Protein AF-0000000087639728 (afdb_homodimer)

Organism: Ancylostoma caninum (NCBI:txid29170)

InterPro domains:
  IPR036259 MFS transporter superfamily [G3DSA:1.20.1250.20] (14-153)
  IPR036259 MFS transporter superfamily [SSF103473] (15-140)

pLDDT: mean 83.02, std 21.3, range [25.91, 98.5]

Nearest PDB structures (foldseek):
  8u3f-assembly1_A  TM=8.781E-01  e=3.673E-04  Homo sapiens
  9ayb-assembly1_A  TM=9.071E-01  e=4.688E-04  Homo sapiens
  7t3o-assembly1_A  TM=8.725E-01  e=1.453E-04  Rattus norvegicus
  7t3n-assembly1_A  TM=8.770E-01  e=5.983E-04  Rattus norvegicus
  7zh0-assembly1_A  TM=7.944E-01  e=1.046E+00  Homo sapiens

Radius of gyration: 23.28 Å; Cα contacts (8 Å, |Δi|>4): 366; chains: 2; bounding box: 42×89×69 Å

Structure (mmCIF, N/CA/C/O backbone):
data_AF-0000000087639728-model_v1
#
loop_
_entity.id
_entity.type
_entity.pdbx_description
1 polymer 'Uncharacterized protein'
#
loop_
_atom_site.group_PDB
_atom_site.id
_atom_site.type_symbol
_atom_site.label_atom_id
_atom_site.label_alt_id
_atom_site.label_comp_id
_atom_site.label_asym_id
_atom_site.label_entity_id
_atom_site.label_seq_id
_atom_site.pdbx_PDB_ins_code
_atom_site.Cartn_x
_atom_site.Cartn_y
_atom_site.Cartn_z
_atom_site.occupancy
_atom_site.B_iso_or_equiv
_atom_site.auth_seq_id
_atom_site.auth_comp_id
_atom_site.auth_asym_id
_atom_site.auth_atom_id
_atom_site.pdbx_PDB_model_num
ATOM 1 N N . MET A 1 1 ? -12.086 4.102 25.188 1 25.91 1 MET A N 1
ATOM 2 C CA . MET A 1 1 ? -11.477 4.949 26.203 1 25.91 1 MET A CA 1
ATOM 3 C C . MET A 1 1 ? -10.109 4.41 26.609 1 25.91 1 MET A C 1
ATOM 5 O O . MET A 1 1 ? -9.172 5.18 26.828 1 25.91 1 MET A O 1
ATOM 9 N N . CYS A 1 2 ? -10 3.07 26.578 1 31.95 2 CYS A N 1
ATOM 10 C CA . CYS A 1 2 ? -8.766 2.439 27.031 1 31.95 2 CYS A CA 1
ATOM 11 C C . CYS A 1 2 ? -7.695 2.5 25.953 1 31.95 2 CYS A C 1
ATOM 13 O O . CYS A 1 2 ? -6.508 2.646 26.266 1 31.95 2 CYS A O 1
ATOM 15 N N . MET A 1 3 ? -8.07 2.26 24.703 1 32.66 3 MET A N 1
ATOM 16 C CA . MET A 1 3 ? -7.102 2.334 23.609 1 32.66 3 MET A CA 1
ATOM 17 C C . MET A 1 3 ? -6.637 3.77 23.391 1 32.66 3 MET A C 1
ATOM 19 O O . MET A 1 3 ? -5.496 4.004 22.984 1 32.66 3 MET A O 1
ATOM 23 N N . ALA A 1 4 ? -7.418 4.797 23.609 1 33.25 4 ALA A N 1
ATOM 24 C CA . ALA A 1 4 ? -7.051 6.211 23.547 1 33.25 4 ALA A CA 1
ATOM 25 C C . ALA A 1 4 ? -6.039 6.566 24.625 1 33.25 4 ALA A C 1
ATOM 27 O O . ALA A 1 4 ? -5.105 7.336 24.391 1 33.25 4 ALA A O 1
ATOM 28 N N . LYS A 1 5 ? -6.203 6.031 25.812 1 36.19 5 LYS A N 1
ATOM 29 C CA . LYS A 1 5 ? -5.297 6.363 26.906 1 36.19 5 LYS A CA 1
ATOM 30 C C . LYS A 1 5 ? -3.902 5.801 26.656 1 36.19 5 LYS A C 1
ATOM 32 O O . LYS A 1 5 ? -2.9 6.461 26.938 1 36.19 5 LYS A O 1
ATOM 37 N N . LYS A 1 6 ? -3.869 4.547 26.109 1 34.16 6 LYS A N 1
ATOM 38 C CA . LYS A 1 6 ? -2.559 3.924 25.938 1 34.16 6 LYS A CA 1
ATOM 39 C C . LYS A 1 6 ? -1.791 4.57 24.781 1 34.16 6 LYS A C 1
ATOM 41 O O . LYS A 1 6 ? -0.574 4.746 24.875 1 34.16 6 LYS A O 1
ATOM 46 N N . THR A 1 7 ? -2.492 5.016 23.719 1 34.75 7 THR A N 1
ATOM 47 C CA . THR A 1 7 ? -1.816 5.758 22.656 1 34.75 7 THR A CA 1
ATOM 48 C C . THR A 1 7 ? -1.422 7.148 23.141 1 34.75 7 THR A C 1
ATOM 50 O O . THR A 1 7 ? -0.383 7.68 22.734 1 34.75 7 THR A O 1
ATOM 53 N N . HIS A 1 8 ? -2.229 7.758 24.016 1 36.66 8 HIS A N 1
ATOM 54 C CA . HIS A 1 8 ? -1.85 9.023 24.641 1 36.66 8 HIS A CA 1
ATOM 55 C C . HIS A 1 8 ? -0.686 8.828 25.609 1 36.66 8 HIS A C 1
ATOM 57 O O . HIS A 1 8 ? 0.195 9.688 25.703 1 36.66 8 HIS A O 1
ATOM 63 N N . ILE A 1 9 ? -0.638 7.777 26.422 1 38.06 9 ILE A N 1
ATOM 64 C CA . ILE A 1 9 ? 0.46 7.516 27.344 1 38.06 9 ILE A CA 1
ATOM 65 C C . ILE A 1 9 ? 1.722 7.164 26.562 1 38.06 9 ILE A C 1
ATOM 67 O O . ILE A 1 9 ? 2.814 7.629 26.891 1 38.06 9 ILE A O 1
ATOM 71 N N . ALA A 1 10 ? 1.632 6.379 25.453 1 38.16 10 ALA A N 1
ATOM 72 C CA . ALA A 1 10 ? 2.84 6.105 24.688 1 38.16 10 ALA A CA 1
ATOM 73 C C . ALA A 1 10 ? 3.338 7.367 23.984 1 38.16 10 ALA A C 1
ATOM 75 O O . ALA A 1 10 ? 4.547 7.605 23.906 1 38.16 10 ALA A O 1
ATOM 76 N N . VAL A 1 11 ? 2.459 8.203 23.516 1 36.91 11 VAL A N 1
ATOM 77 C CA . VAL A 1 11 ? 2.9 9.453 22.922 1 36.91 11 VAL A CA 1
ATOM 78 C C . VAL A 1 11 ? 3.373 10.414 24 1 36.91 11 VAL A C 1
ATOM 80 O O . VAL A 1 11 ? 4.387 11.102 23.844 1 36.91 11 VAL A O 1
ATOM 83 N N . ASN A 1 12 ? 2.646 10.477 25.078 1 37.53 12 ASN A N 1
ATOM 84 C CA . ASN A 1 12 ? 3.105 11.477 26.031 1 37.53 12 ASN A CA 1
ATOM 85 C C . ASN A 1 12 ? 4.395 11.039 26.719 1 37.53 12 ASN A C 1
ATOM 87 O O . ASN A 1 12 ? 5.277 11.867 26.969 1 37.53 12 ASN A O 1
ATOM 91 N N . GLU A 1 13 ? 4.441 9.914 27.328 1 42.97 13 GLU A N 1
ATOM 92 C CA . GLU A 1 13 ? 5.605 9.539 28.125 1 42.97 13 GLU A CA 1
ATOM 93 C C . GLU A 1 13 ? 6.801 9.211 27.234 1 42.97 13 GLU A C 1
ATOM 95 O O . GLU A 1 13 ? 7.949 9.492 27.594 1 42.97 13 GLU A O 1
ATOM 100 N N . THR A 1 14 ? 6.688 8.484 26.141 1 43.94 14 THR A N 1
ATOM 101 C CA . THR A 1 14 ? 7.793 8.148 25.25 1 43.94 14 THR A CA 1
ATOM 102 C C . THR A 1 14 ? 8.25 9.375 24.469 1 43.94 14 THR A C 1
ATOM 104 O O . THR A 1 14 ? 9.203 9.305 23.688 1 43.94 14 THR A O 1
ATOM 107 N N . SER A 1 15 ? 7.523 10.375 24.375 1 48.22 15 SER A N 1
ATOM 108 C CA . SER A 1 15 ? 7.797 11.625 23.688 1 48.22 15 SER A CA 1
ATOM 109 C C . SER A 1 15 ? 9.07 12.281 24.203 1 48.22 15 SER A C 1
ATOM 111 O O . SER A 1 15 ? 9.789 12.938 23.453 1 48.22 15 SER A O 1
ATOM 113 N N . SER A 1 16 ? 9.273 12.266 25.625 1 55.53 16 SER A N 1
ATOM 114 C CA . SER A 1 16 ? 10.359 13.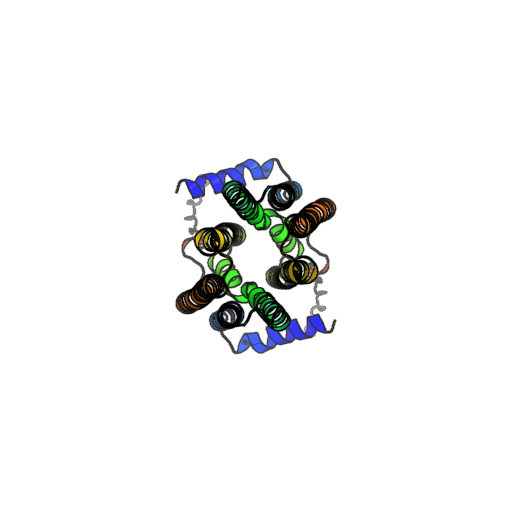094 26.156 1 55.53 16 SER A CA 1
ATOM 115 C C . SER A 1 16 ? 11.711 12.43 25.938 1 55.53 16 SER A C 1
ATOM 117 O O . SER A 1 16 ? 12.742 13.102 25.938 1 55.53 16 SER A O 1
ATOM 119 N N . PHE A 1 17 ? 11.766 10.984 25.812 1 63.47 17 PHE A N 1
ATOM 120 C CA . PHE A 1 17 ? 13.094 10.398 25.938 1 63.47 17 PHE A CA 1
ATOM 121 C C . PHE A 1 17 ? 13.75 10.234 24.578 1 63.47 17 PHE A C 1
ATOM 123 O O . PHE A 1 17 ? 14.953 10.461 24.422 1 63.47 17 PHE A O 1
ATOM 130 N N . LEU A 1 18 ? 12.93 9.922 23.531 1 81.56 18 LEU A N 1
ATOM 131 C CA . LEU A 1 18 ? 13.578 9.695 22.25 1 81.56 18 LEU A CA 1
ATOM 132 C C . LEU A 1 18 ? 13.297 10.844 21.281 1 81.56 18 LEU A C 1
ATOM 134 O O . LEU A 1 18 ? 12.195 11.398 21.281 1 81.56 18 LEU A O 1
ATOM 138 N N . SER A 1 19 ? 14.305 11.281 20.703 1 88.19 19 SER A N 1
ATOM 139 C CA . SER A 1 19 ? 14.156 12.305 19.672 1 88.19 19 SER A CA 1
ATOM 140 C C . SER A 1 19 ? 13.211 11.844 18.578 1 88.19 19 SER A C 1
ATOM 142 O O . SER A 1 19 ? 13.062 10.641 18.328 1 88.19 19 SER A O 1
ATOM 144 N N . GLU A 1 20 ? 12.453 12.727 18.016 1 88.75 20 GLU A N 1
ATOM 145 C CA . GLU A 1 20 ? 11.555 12.422 16.906 1 88.75 20 GLU A CA 1
ATOM 146 C C . GLU A 1 20 ? 12.273 11.641 15.812 1 88.75 20 GLU A C 1
ATOM 148 O O . GLU A 1 20 ? 11.711 10.711 15.234 1 88.75 20 GLU A O 1
ATOM 153 N N . LYS A 1 21 ? 13.453 12.062 15.57 1 92.38 21 LYS A N 1
ATOM 154 C CA . LYS A 1 21 ? 14.258 11.375 14.57 1 92.38 21 LYS A CA 1
ATOM 155 C C . LYS A 1 21 ? 14.445 9.906 14.938 1 92.38 21 LYS A C 1
ATOM 157 O O . LYS A 1 21 ? 14.305 9.023 14.086 1 92.38 21 LYS A O 1
ATOM 162 N N . THR A 1 22 ? 14.75 9.617 16.125 1 94.5 22 THR A N 1
ATOM 163 C CA . THR A 1 22 ? 14.953 8.258 16.609 1 94.5 22 THR A CA 1
ATOM 164 C C . THR A 1 22 ? 13.656 7.457 16.531 1 94.5 22 THR A C 1
ATOM 166 O O . THR A 1 22 ? 13.664 6.281 16.156 1 94.5 22 THR A O 1
ATOM 169 N N . LYS A 1 23 ? 12.547 8.039 16.859 1 92.06 23 LYS A N 1
ATOM 170 C CA . LYS A 1 23 ? 11.258 7.363 16.766 1 92.06 23 LYS A CA 1
ATOM 171 C C . LYS A 1 23 ? 10.945 6.953 15.336 1 92.06 23 LYS A C 1
ATOM 173 O O . LYS A 1 23 ? 10.5 5.832 15.086 1 92.06 23 LYS A O 1
ATOM 178 N N . MET A 1 24 ? 11.164 7.828 14.414 1 95.31 24 MET A N 1
ATOM 179 C CA . MET A 1 24 ? 10.898 7.535 13.008 1 95.31 24 MET A CA 1
ATOM 180 C C . MET A 1 24 ? 11.773 6.395 12.516 1 95.31 24 MET A C 1
ATOM 182 O O . MET A 1 24 ? 11.312 5.527 11.766 1 95.31 24 MET A O 1
ATOM 186 N N . ARG A 1 25 ? 12.992 6.418 12.984 1 96.69 25 ARG A N 1
ATOM 187 C CA . ARG A 1 25 ? 13.906 5.355 12.586 1 96.69 25 ARG A CA 1
ATOM 188 C C . ARG A 1 25 ? 13.453 4.008 13.141 1 96.69 25 ARG A C 1
ATOM 190 O O . ARG A 1 25 ? 13.516 2.992 12.445 1 96.69 25 ARG A O 1
ATOM 197 N N . ILE A 1 26 ? 13.016 4.035 14.32 1 96.12 26 ILE A N 1
ATOM 198 C CA . ILE A 1 26 ? 12.547 2.805 14.945 1 96.12 26 ILE A CA 1
ATOM 199 C C . ILE A 1 26 ? 11.305 2.291 14.227 1 96.12 26 ILE A C 1
ATOM 201 O O . ILE A 1 26 ? 11.227 1.111 13.875 1 96.12 26 ILE A O 1
ATOM 205 N N . PHE A 1 27 ? 10.367 3.131 14.031 1 95 27 PHE A N 1
ATOM 206 C CA . PHE A 1 27 ? 9.133 2.742 13.359 1 95 27 PHE A CA 1
ATOM 207 C C . PHE A 1 27 ? 9.414 2.223 11.961 1 95 27 PHE A C 1
ATOM 209 O O . PHE A 1 27 ? 8.844 1.213 11.539 1 95 27 PHE A O 1
ATOM 216 N N . ASN A 1 28 ? 10.266 2.877 11.25 1 96.69 28 ASN A N 1
ATOM 217 C CA . ASN A 1 28 ? 10.594 2.457 9.891 1 96.69 28 ASN A CA 1
ATOM 218 C C . ASN A 1 28 ? 11.359 1.134 9.883 1 96.69 28 ASN A C 1
ATOM 220 O O . ASN A 1 28 ? 11.148 0.299 9 1 96.69 28 ASN A O 1
ATOM 224 N N . THR A 1 29 ? 12.211 0.97 10.867 1 97.69 29 THR A N 1
ATOM 225 C CA . THR A 1 29 ? 12.961 -0.277 10.961 1 97.69 29 THR A CA 1
ATOM 226 C C . THR A 1 29 ? 12.031 -1.449 11.25 1 97.69 29 THR A C 1
ATOM 228 O O . THR A 1 29 ? 12.148 -2.512 10.641 1 97.69 29 THR A O 1
ATOM 231 N N . ILE A 1 30 ? 11.109 -1.262 12.094 1 97.12 30 ILE A N 1
ATOM 232 C CA . ILE A 1 30 ? 10.117 -2.299 12.352 1 97.12 30 ILE A CA 1
ATOM 233 C C . ILE A 1 30 ? 9.344 -2.607 11.07 1 97.12 30 ILE A C 1
ATOM 235 O O . ILE A 1 30 ? 9.156 -3.773 10.719 1 97.12 30 ILE A O 1
ATOM 239 N N . ALA A 1 31 ? 8.977 -1.567 10.391 1 97.19 31 ALA A N 1
ATOM 240 C CA . ALA A 1 31 ? 8.156 -1.738 9.188 1 97.19 31 ALA A CA 1
ATOM 241 C C . ALA A 1 31 ? 8.938 -2.463 8.094 1 97.19 31 ALA A C 1
ATOM 243 O O . ALA A 1 31 ? 8.477 -3.477 7.562 1 97.19 31 ALA A O 1
ATOM 244 N N . LEU A 1 32 ? 10.156 -2.051 7.852 1 97.94 32 LEU A N 1
ATOM 245 C CA . LEU A 1 32 ? 10.836 -2.5 6.641 1 97.94 32 LEU A CA 1
ATOM 246 C C . LEU A 1 32 ? 11.805 -3.633 6.945 1 97.94 32 LEU A C 1
ATOM 248 O O . LEU A 1 32 ? 11.977 -4.543 6.133 1 97.94 32 LEU A O 1
ATOM 252 N N . MET A 1 33 ? 12.445 -3.652 8.109 1 98.25 33 MET A N 1
ATOM 253 C CA . MET A 1 33 ? 13.406 -4.703 8.43 1 98.25 33 MET A CA 1
ATOM 254 C C . MET A 1 33 ? 12.695 -6.016 8.75 1 98.25 33 MET A C 1
ATOM 256 O O . MET A 1 33 ? 13.117 -7.082 8.305 1 98.25 33 MET A O 1
ATOM 260 N N . VAL A 1 34 ? 11.648 -5.871 9.508 1 98 34 VAL A N 1
ATOM 261 C CA . VAL A 1 34 ? 10.875 -7.07 9.82 1 98 34 VAL A CA 1
ATOM 262 C C . VAL A 1 34 ? 10.25 -7.629 8.539 1 98 34 VAL A C 1
ATOM 264 O O . VAL A 1 34 ? 10.352 -8.828 8.266 1 98 34 VAL A O 1
ATOM 267 N N . SER A 1 35 ? 9.664 -6.816 7.773 1 97.88 35 SER A N 1
ATOM 268 C CA . SER A 1 35 ? 9.062 -7.246 6.516 1 97.88 35 SER A CA 1
ATOM 269 C C . SER A 1 35 ? 10.102 -7.867 5.59 1 97.88 35 SER A C 1
ATOM 271 O O . SER A 1 35 ? 9.898 -8.961 5.07 1 97.88 35 SER A O 1
ATOM 273 N N . GLY A 1 36 ? 11.188 -7.195 5.453 1 98.31 36 GLY A N 1
ATOM 274 C CA . GLY A 1 36 ? 12.234 -7.703 4.578 1 98.31 36 GLY A CA 1
ATOM 275 C C . GLY A 1 36 ? 12.781 -9.047 5.023 1 98.31 36 GLY A C 1
ATOM 276 O O . GLY A 1 36 ? 13 -9.938 4.203 1 98.31 36 GLY A O 1
ATOM 277 N N . SER A 1 37 ? 12.984 -9.227 6.301 1 98.38 37 SER A N 1
ATOM 278 C CA . SER A 1 37 ? 13.508 -10.484 6.832 1 98.38 37 SER A CA 1
ATOM 279 C C . SER A 1 37 ? 12.523 -11.633 6.609 1 98.38 37 SER A C 1
ATOM 281 O O . SER A 1 37 ? 12.93 -12.734 6.246 1 98.38 37 SER A O 1
ATOM 283 N N . PHE A 1 38 ? 11.32 -11.352 6.781 1 98.5 38 PHE A N 1
ATOM 284 C CA . PHE A 1 38 ? 10.336 -12.414 6.621 1 98.5 38 PHE A CA 1
ATOM 285 C C . PHE A 1 38 ? 10.102 -12.719 5.148 1 98.5 38 PHE A C 1
ATOM 287 O O . PHE A 1 38 ? 9.742 -13.844 4.793 1 98.5 38 PHE A O 1
ATOM 294 N N . PHE A 1 39 ? 10.32 -11.766 4.281 1 97.88 39 PHE A N 1
ATOM 295 C CA . PHE A 1 39 ? 10.312 -12.086 2.857 1 97.88 39 PHE A CA 1
ATOM 296 C C . PHE A 1 39 ? 11.461 -13.023 2.506 1 97.88 39 PHE A C 1
ATOM 298 O O . PHE A 1 39 ? 11.305 -13.922 1.676 1 97.88 39 PHE A O 1
ATOM 305 N N . CYS A 1 40 ? 12.57 -12.836 3.176 1 97.62 40 CYS A N 1
ATOM 306 C CA . CYS A 1 40 ? 13.695 -13.734 2.943 1 97.62 40 CYS A CA 1
ATOM 307 C C . CYS A 1 40 ? 13.398 -15.133 3.467 1 97.62 40 CYS A C 1
ATOM 309 O O . CYS A 1 40 ? 13.703 -16.125 2.807 1 97.62 40 CYS A O 1
ATOM 311 N N . VAL A 1 41 ? 12.727 -15.156 4.57 1 97 41 VAL A N 1
ATOM 312 C CA . VAL A 1 41 ? 12.336 -16.438 5.152 1 97 41 VAL A CA 1
ATOM 313 C C . VAL A 1 41 ? 11.352 -17.141 4.227 1 97 41 VAL A C 1
ATOM 315 O O . VAL A 1 41 ? 11.43 -18.359 4.031 1 97 41 VAL A O 1
ATOM 318 N N . LEU A 1 42 ? 10.469 -16.453 3.605 1 95.88 42 LEU A N 1
ATOM 319 C CA . LEU A 1 42 ? 9.469 -17 2.689 1 95.88 42 LEU A CA 1
ATOM 320 C C . LEU A 1 42 ? 10.148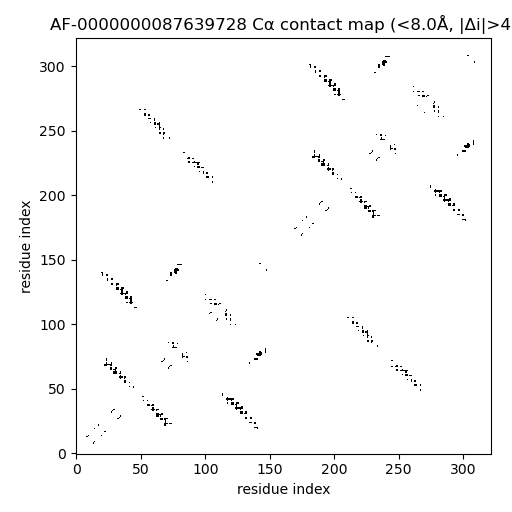 -17.688 1.506 1 95.88 42 LEU A C 1
ATOM 322 O O . LEU A 1 42 ? 9.633 -18.688 0.986 1 95.88 42 LEU A O 1
ATOM 326 N N . GLY A 1 43 ? 11.273 -17.078 1.112 1 94.75 43 GLY A N 1
ATOM 327 C CA . GLY A 1 43 ? 11.984 -17.641 -0.017 1 94.75 43 GLY A CA 1
ATOM 328 C C . GLY A 1 43 ? 12.523 -19.031 0.262 1 94.75 43 GLY A C 1
ATOM 329 O O . GLY A 1 43 ? 12.742 -19.828 -0.664 1 94.75 43 GLY A O 1
ATOM 330 N N . PHE A 1 44 ? 12.609 -19.422 1.487 1 95.69 44 PHE A N 1
ATOM 331 C CA . PHE A 1 44 ? 13.234 -20.688 1.816 1 95.69 44 PHE A CA 1
ATOM 332 C C . PHE A 1 44 ? 12.219 -21.656 2.398 1 95.69 44 PHE A C 1
ATOM 334 O O . PHE A 1 44 ? 12.562 -22.781 2.785 1 95.69 44 PHE A O 1
ATOM 341 N N . LEU A 1 45 ? 11.008 -21.25 2.379 1 94.88 45 LEU A N 1
ATOM 342 C CA . LEU A 1 45 ? 9.961 -22.156 2.854 1 94.88 45 LEU A CA 1
ATOM 343 C C . LEU A 1 45 ? 9.57 -23.141 1.768 1 94.88 45 LEU A C 1
ATOM 345 O O . LEU A 1 45 ? 9.391 -22.766 0.607 1 94.88 45 LEU A O 1
ATOM 349 N N . PRO A 1 46 ? 9.492 -24.438 2.176 1 92.31 46 PRO A N 1
ATOM 350 C CA . PRO A 1 46 ? 9.047 -25.438 1.202 1 92.31 46 PRO A CA 1
ATOM 351 C C . PRO A 1 46 ? 7.578 -25.281 0.827 1 92.31 46 PRO A C 1
ATOM 353 O O . PRO A 1 46 ? 6.82 -24.609 1.539 1 92.31 46 PRO A O 1
ATOM 356 N N . LYS A 1 47 ? 7.23 -25.891 -0.283 1 86.25 47 LYS A N 1
ATOM 357 C CA . LYS A 1 47 ? 5.875 -25.797 -0.825 1 86.25 47 LYS A CA 1
ATOM 358 C C . LYS A 1 47 ? 4.859 -26.438 0.116 1 86.25 47 LYS A C 1
ATOM 360 O O . LYS A 1 47 ? 3.695 -26.031 0.145 1 86.25 47 LYS A O 1
ATOM 365 N N . GLU A 1 48 ? 5.305 -27.359 0.938 1 90.38 48 GLU A N 1
ATOM 366 C CA . GLU A 1 48 ? 4.414 -28.125 1.812 1 90.38 48 GLU A CA 1
ATOM 367 C C . GLU A 1 48 ? 4.051 -27.328 3.061 1 90.38 48 GLU A C 1
ATOM 369 O O . GLU A 1 48 ? 3.096 -27.672 3.762 1 90.38 48 GLU A O 1
ATOM 374 N N . MET A 1 49 ? 4.695 -26.219 3.197 1 92.19 49 MET A N 1
ATOM 375 C CA . MET A 1 49 ? 4.445 -25.422 4.395 1 92.19 49 MET A CA 1
ATOM 376 C C . MET A 1 49 ? 3.662 -24.156 4.055 1 92.19 49 MET A C 1
ATOM 378 O O . MET A 1 49 ? 4.109 -23.047 4.344 1 92.19 49 MET A O 1
ATOM 382 N N . ALA A 1 50 ? 2.504 -24.281 3.547 1 91.06 50 ALA A N 1
ATOM 383 C CA . ALA A 1 50 ? 1.67 -23.172 3.09 1 91.06 50 ALA A CA 1
ATOM 384 C C . ALA A 1 50 ? 1.15 -22.344 4.27 1 91.06 50 ALA A C 1
ATOM 386 O O . ALA A 1 50 ? 1.04 -21.125 4.18 1 91.06 50 ALA A O 1
ATOM 387 N N . SER A 1 51 ? 0.818 -23 5.348 1 93.69 51 SER A N 1
ATOM 388 C CA . SER A 1 51 ? 0.316 -22.297 6.523 1 93.69 51 SER A CA 1
ATOM 389 C C . SER A 1 51 ? 1.38 -21.375 7.113 1 93.69 51 SER A C 1
ATOM 391 O O . SER A 1 51 ? 1.065 -20.297 7.602 1 93.69 51 SER A O 1
ATOM 393 N N . TYR A 1 52 ? 2.604 -21.797 7.109 1 96 52 TYR A N 1
ATOM 394 C CA . TYR A 1 52 ? 3.697 -20.969 7.602 1 96 52 TYR A CA 1
ATOM 395 C C . TYR A 1 52 ? 3.945 -19.797 6.672 1 96 52 TYR A C 1
ATOM 397 O O . TYR A 1 52 ? 4.309 -18.703 7.125 1 96 52 TYR A O 1
ATOM 405 N N . ALA A 1 53 ? 3.76 -20.016 5.387 1 95.81 53 ALA A N 1
ATOM 406 C CA . ALA A 1 53 ? 3.869 -18.906 4.434 1 95.81 53 ALA A CA 1
ATOM 407 C C . ALA A 1 53 ? 2.799 -17.844 4.691 1 95.81 53 ALA A C 1
ATOM 409 O O . ALA A 1 53 ? 3.092 -16.656 4.691 1 95.81 53 ALA A O 1
ATOM 410 N N . LEU A 1 54 ? 1.624 -18.328 4.957 1 96.25 54 LEU A N 1
ATOM 411 C CA . LEU A 1 54 ? 0.521 -17.406 5.25 1 96.25 54 LEU A CA 1
ATOM 412 C C . LEU A 1 54 ? 0.792 -16.625 6.527 1 96.25 54 LEU A C 1
ATOM 414 O O . LEU A 1 54 ? 0.529 -15.422 6.582 1 96.25 54 LEU A O 1
ATOM 418 N N . ALA A 1 55 ? 1.265 -17.25 7.516 1 96.25 55 ALA A N 1
ATOM 419 C CA . ALA A 1 55 ? 1.608 -16.578 8.766 1 96.25 55 ALA A CA 1
ATOM 420 C C . ALA A 1 55 ? 2.693 -15.531 8.547 1 96.25 55 ALA A C 1
ATOM 422 O O . ALA A 1 55 ? 2.639 -14.438 9.125 1 96.25 55 ALA A O 1
ATOM 423 N N . SER A 1 56 ? 3.713 -15.898 7.797 1 97.06 56 SER A N 1
ATOM 424 C CA . SER A 1 56 ? 4.777 -14.945 7.473 1 97.06 56 SER A CA 1
ATOM 425 C C . SER A 1 56 ? 4.227 -13.734 6.738 1 97.06 56 SER A C 1
ATOM 427 O O . SER A 1 56 ? 4.621 -12.594 7.023 1 97.06 56 SER A O 1
ATOM 429 N N . LEU A 1 57 ? 3.293 -14 5.883 1 96.69 57 LEU A N 1
ATOM 430 C CA . LEU A 1 57 ? 2.693 -12.898 5.137 1 96.69 57 LEU A CA 1
ATOM 431 C C . LEU A 1 57 ? 1.88 -11.992 6.059 1 96.69 57 LEU A C 1
ATOM 433 O O . LEU A 1 57 ? 1.852 -10.773 5.879 1 96.69 57 LEU A O 1
ATOM 437 N N . LEU A 1 58 ? 1.258 -12.57 7 1 96.94 58 LEU A N 1
ATOM 438 C CA . LEU A 1 58 ? 0.516 -11.781 7.977 1 96.94 58 LEU A CA 1
ATOM 439 C C . LEU A 1 58 ? 1.454 -10.883 8.773 1 96.94 58 LEU A C 1
ATOM 441 O O . LEU A 1 58 ? 1.166 -9.695 8.977 1 96.94 58 LEU A O 1
ATOM 445 N N . ILE A 1 59 ? 2.547 -11.391 9.172 1 97.38 59 ILE A N 1
ATOM 446 C CA . ILE A 1 59 ? 3.537 -10.625 9.93 1 97.38 59 ILE A CA 1
ATOM 447 C C . ILE A 1 59 ? 4.09 -9.5 9.062 1 97.38 59 ILE A C 1
ATOM 449 O O . ILE A 1 59 ? 4.246 -8.367 9.523 1 97.38 59 ILE A O 1
ATOM 453 N N . ILE A 1 60 ? 4.371 -9.797 7.793 1 97.44 60 ILE A N 1
ATOM 454 C CA . ILE A 1 60 ? 4.871 -8.805 6.844 1 97.44 60 ILE A CA 1
ATOM 455 C C . ILE A 1 60 ? 3.873 -7.652 6.734 1 97.44 60 ILE A C 1
ATOM 457 O O . ILE A 1 60 ? 4.246 -6.484 6.875 1 97.44 60 ILE A O 1
ATOM 461 N N . GLU A 1 61 ? 2.621 -7.93 6.617 1 95.88 61 GLU A N 1
ATOM 462 C CA . GLU A 1 61 ? 1.592 -6.906 6.441 1 95.88 61 GLU A CA 1
ATOM 463 C C . GLU A 1 61 ? 1.417 -6.078 7.711 1 95.88 61 GLU A C 1
ATOM 465 O O . GLU A 1 61 ? 1.303 -4.852 7.645 1 95.88 61 GLU A O 1
ATOM 470 N N . CYS A 1 62 ? 1.441 -6.723 8.828 1 94 62 CYS A N 1
ATOM 471 C CA . CYS A 1 62 ? 1.292 -6.031 10.102 1 94 62 CYS A CA 1
ATOM 472 C C . CYS A 1 62 ? 2.471 -5.098 10.359 1 94 62 CYS A C 1
ATOM 474 O O . CYS A 1 62 ? 2.285 -3.961 10.797 1 94 62 CYS A O 1
ATOM 476 N N . SER A 1 63 ? 3.607 -5.535 10.047 1 95.94 63 SER A N 1
ATOM 477 C CA . SER A 1 63 ? 4.801 -4.727 10.258 1 95.94 63 SER A CA 1
ATOM 478 C C . SER A 1 63 ? 4.828 -3.523 9.32 1 95.94 63 SER A C 1
ATOM 480 O O . SER A 1 63 ? 5.227 -2.428 9.719 1 95.94 63 SER A O 1
ATOM 482 N N . THR A 1 64 ? 4.406 -3.717 8.117 1 94.31 64 THR A N 1
ATOM 483 C CA . THR A 1 64 ? 4.438 -2.654 7.117 1 94.31 64 THR A CA 1
ATOM 484 C C . THR A 1 64 ? 3.543 -1.492 7.535 1 94.31 64 THR A C 1
ATOM 486 O O . THR A 1 64 ? 3.797 -0.343 7.168 1 94.31 64 THR A O 1
ATOM 489 N N . GLY A 1 65 ? 2.502 -1.712 8.391 1 91.25 65 GLY A N 1
ATOM 490 C CA . GLY A 1 65 ? 1.605 -0.67 8.859 1 91.25 65 GLY A CA 1
ATOM 491 C C . GLY A 1 65 ? 2.311 0.4 9.672 1 91.25 65 GLY A C 1
ATOM 492 O O . GLY A 1 65 ? 1.813 1.521 9.797 1 91.25 65 GLY A O 1
ATOM 493 N N . PHE A 1 66 ? 3.482 0.179 10.086 1 92.69 66 PHE A N 1
ATOM 494 C CA . PHE A 1 66 ? 4.211 1.096 10.961 1 92.69 66 PHE A CA 1
ATOM 495 C C . PHE A 1 66 ? 4.98 2.123 10.133 1 92.69 66 PHE A C 1
ATOM 497 O O . PHE A 1 66 ? 5.586 3.041 10.695 1 92.69 66 PHE A O 1
ATOM 504 N N . ILE A 1 67 ? 4.797 2.021 8.828 1 92.88 67 ILE A N 1
ATOM 505 C CA . ILE A 1 67 ? 5.562 2.902 7.953 1 92.88 67 ILE A CA 1
ATOM 506 C C . ILE A 1 67 ? 5.051 4.336 8.086 1 92.88 67 ILE A C 1
ATOM 508 O O . ILE A 1 67 ? 5.777 5.289 7.801 1 92.88 67 ILE A O 1
ATOM 512 N N . CYS A 1 68 ? 3.846 4.516 8.578 1 89.44 68 CYS A N 1
ATOM 513 C CA . CYS A 1 68 ? 3.24 5.836 8.727 1 89.44 68 CYS A CA 1
ATOM 514 C C . CYS A 1 68 ? 3.971 6.652 9.789 1 89.44 68 CYS A C 1
ATOM 516 O O . CYS A 1 68 ? 4.066 7.875 9.68 1 89.44 68 CYS A O 1
ATOM 518 N N . GLY A 1 69 ? 4.531 5.988 10.773 1 89.62 69 GLY A N 1
ATOM 519 C CA . GLY A 1 69 ? 5.285 6.668 11.82 1 89.62 69 GLY A CA 1
ATOM 520 C C . GLY A 1 69 ? 6.75 6.855 11.469 1 89.62 69 GLY A C 1
ATOM 521 O O . GLY A 1 69 ? 7.496 7.492 12.219 1 89.62 69 GLY A O 1
ATOM 522 N N . GLY A 1 70 ? 7.086 6.379 10.305 1 92.81 70 GLY A N 1
ATOM 523 C CA . GLY A 1 70 ? 8.469 6.48 9.867 1 92.81 70 GLY A CA 1
ATOM 524 C C . GLY A 1 70 ? 8.641 7.371 8.648 1 92.81 70 GLY A C 1
ATOM 525 O O . GLY A 1 70 ? 8.57 8.594 8.75 1 92.81 70 GLY A O 1
ATOM 526 N N . PHE A 1 71 ? 8.633 6.746 7.508 1 94.19 71 PHE A N 1
ATOM 527 C CA . PHE A 1 71 ? 8.906 7.418 6.246 1 94.19 71 PHE A CA 1
ATOM 528 C C . PHE A 1 71 ? 7.855 8.492 5.965 1 94.19 71 PHE A C 1
ATOM 530 O O . PHE A 1 71 ? 8.195 9.602 5.559 1 94.19 71 PHE A O 1
ATOM 537 N N . TYR A 1 72 ? 6.621 8.188 6.23 1 91.5 72 TYR A N 1
ATOM 538 C CA . TYR A 1 72 ? 5.555 9.133 5.93 1 91.5 72 TYR A CA 1
ATOM 539 C C . TYR A 1 72 ? 5.586 10.312 6.898 1 91.5 72 TYR A C 1
ATOM 541 O O . TYR A 1 72 ? 5.355 11.453 6.504 1 91.5 72 TYR A O 1
ATOM 549 N N . LYS A 1 73 ? 5.809 10.055 8.125 1 89.81 73 LYS A N 1
ATOM 550 C CA . LYS A 1 73 ? 5.941 11.133 9.102 1 89.81 73 LYS A CA 1
ATOM 551 C C . LYS A 1 73 ? 7.133 12.031 8.773 1 89.81 73 LYS A C 1
ATOM 553 O O . LYS A 1 73 ? 7.043 13.25 8.875 1 89.81 73 LYS A O 1
ATOM 558 N N . CYS A 1 74 ? 8.234 11.422 8.359 1 93.88 74 CYS A N 1
ATOM 559 C CA . CYS A 1 74 ? 9.414 12.172 7.945 1 93.88 74 CYS A CA 1
ATOM 560 C C . CYS A 1 74 ? 9.086 13.109 6.789 1 93.88 74 CYS A C 1
ATOM 562 O O . CYS A 1 74 ? 9.445 14.289 6.816 1 93.88 74 CYS A O 1
ATOM 564 N N . ALA A 1 75 ? 8.391 12.625 5.875 1 92.44 75 ALA A N 1
ATOM 565 C CA . ALA A 1 75 ? 8.031 13.422 4.703 1 92.44 75 ALA A CA 1
ATOM 566 C C . ALA A 1 75 ? 7.137 14.594 5.086 1 92.44 75 ALA A C 1
ATOM 568 O O . ALA A 1 75 ? 7.285 15.695 4.551 1 92.44 75 ALA A O 1
ATOM 569 N N . THR A 1 76 ? 6.25 14.359 6.047 1 88.12 76 THR A N 1
ATOM 570 C CA . THR A 1 76 ? 5.332 15.414 6.473 1 88.12 76 THR A CA 1
ATOM 571 C C . THR A 1 76 ? 6.078 16.516 7.223 1 88.12 76 THR A C 1
ATOM 573 O O . THR A 1 76 ? 5.797 17.703 7.039 1 88.12 76 THR A O 1
ATOM 576 N N . LEU A 1 77 ? 6.988 16.078 8.031 1 88.88 77 LEU A N 1
ATOM 577 C CA . LEU A 1 77 ? 7.758 17.047 8.812 1 88.88 77 LEU A CA 1
ATOM 578 C C . LEU A 1 77 ? 8.672 17.859 7.906 1 88.88 77 LEU A C 1
ATOM 580 O O . LEU A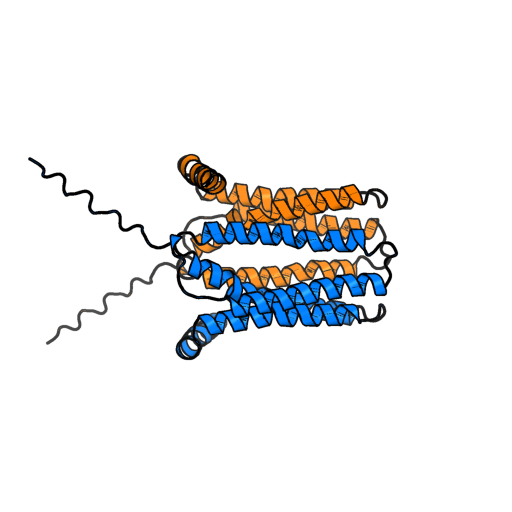 1 77 ? 8.859 19.062 8.133 1 88.88 77 LEU A O 1
ATOM 584 N N . VAL A 1 78 ? 9.195 17.25 6.906 1 91.44 78 VAL A N 1
ATOM 585 C CA . VAL A 1 78 ? 10.125 17.906 5.996 1 91.44 78 VAL A CA 1
ATOM 586 C C . VAL A 1 78 ? 9.352 18.844 5.066 1 91.44 78 VAL A C 1
ATOM 588 O O . VAL A 1 78 ? 9.82 19.953 4.766 1 91.44 78 VAL A O 1
ATOM 591 N N . ALA A 1 79 ? 8.164 18.531 4.754 1 91 79 ALA A N 1
ATOM 592 C CA . ALA A 1 79 ? 7.418 19.297 3.748 1 91 79 ALA A CA 1
ATOM 593 C C . ALA A 1 79 ? 6.5 20.328 4.402 1 91 79 ALA A C 1
ATOM 595 O O . ALA A 1 79 ? 6.027 21.25 3.742 1 91 79 ALA A O 1
ATOM 596 N N . ARG A 1 80 ? 6.156 20.203 5.594 1 85 80 ARG A N 1
ATOM 597 C CA . ARG A 1 80 ? 5.332 21.094 6.391 1 85 80 ARG A CA 1
ATOM 598 C C . ARG A 1 80 ? 4.078 21.516 5.625 1 85 80 ARG A C 1
ATOM 600 O O . ARG A 1 80 ? 3.232 20.688 5.305 1 85 80 ARG A O 1
ATOM 607 N N . GLN A 1 81 ? 4.105 22.828 5.051 1 81.12 81 GLN A N 1
ATOM 608 C CA . GLN A 1 81 ? 2.908 23.359 4.414 1 81.12 81 GLN A CA 1
ATOM 609 C C . GLN A 1 81 ? 2.613 22.625 3.105 1 81.12 81 GLN A C 1
ATOM 611 O O . GLN A 1 81 ? 1.478 22.641 2.623 1 81.12 81 GLN A O 1
ATOM 616 N N . HIS A 1 82 ? 3.547 21.953 2.594 1 82.56 82 HIS A N 1
ATOM 617 C CA . HIS A 1 82 ? 3.373 21.234 1.339 1 82.56 82 HIS A CA 1
ATOM 618 C C . HIS A 1 82 ? 3.293 19.734 1.577 1 82.56 82 HIS A C 1
ATOM 620 O O . HIS A 1 82 ? 3.561 18.938 0.671 1 82.56 82 HIS A O 1
ATOM 626 N N . SER A 1 83 ? 2.934 19.359 2.789 1 83.44 83 SER A N 1
ATOM 627 C CA . SER A 1 83 ? 2.984 17.969 3.205 1 83.44 83 SER A CA 1
ATOM 628 C C . SER A 1 83 ? 2.061 17.094 2.352 1 83.44 83 SER A C 1
ATOM 630 O O . SER A 1 83 ? 2.453 16.031 1.896 1 83.44 83 SER A O 1
ATOM 632 N N . HIS A 1 84 ? 0.868 17.578 2.012 1 78.12 84 HIS A N 1
ATOM 633 C CA . HIS A 1 84 ? -0.081 16.766 1.249 1 78.12 84 HIS A CA 1
ATOM 634 C C . HIS A 1 84 ? 0.417 16.531 -0.172 1 78.12 84 HIS A C 1
ATOM 636 O O . HIS A 1 84 ? 0.272 15.43 -0.708 1 78.12 84 HIS A O 1
ATOM 642 N N . PHE A 1 85 ? 0.948 17.594 -0.7 1 82.88 85 PHE A N 1
ATOM 643 C CA . PHE A 1 85 ? 1.483 17.484 -2.053 1 82.88 85 PHE A CA 1
ATOM 644 C C . PHE A 1 85 ? 2.631 16.469 -2.098 1 82.88 85 PHE A C 1
ATOM 646 O O . PHE A 1 85 ? 2.678 15.617 -2.982 1 82.88 85 PHE A O 1
ATOM 653 N N . VAL A 1 86 ? 3.557 16.531 -1.188 1 88.12 86 VAL A N 1
ATOM 654 C CA . VAL A 1 86 ? 4.719 15.656 -1.15 1 88.12 86 VAL A CA 1
ATOM 655 C C . VAL A 1 86 ? 4.27 14.219 -0.87 1 88.12 86 VAL A C 1
ATOM 657 O O . VAL A 1 86 ? 4.742 13.281 -1.512 1 88.12 86 VAL A O 1
ATOM 660 N N . LEU A 1 87 ? 3.33 14.055 0.015 1 88.44 87 LEU A N 1
ATOM 661 C CA . LEU A 1 87 ? 2.82 12.727 0.33 1 88.44 87 LEU A CA 1
ATOM 662 C C . LEU A 1 87 ? 2.156 12.094 -0.889 1 88.44 87 LEU A C 1
ATOM 664 O O . LEU A 1 87 ? 2.297 10.891 -1.125 1 88.44 87 LEU A O 1
ATOM 668 N N . SER A 1 88 ? 1.496 12.953 -1.654 1 86.56 88 SER A N 1
ATOM 669 C CA . SER A 1 88 ? 0.875 12.445 -2.873 1 86.56 88 SER A CA 1
ATOM 670 C C . SER A 1 88 ? 1.925 11.977 -3.873 1 86.56 88 SER A C 1
ATOM 672 O O . SER A 1 88 ? 1.757 10.938 -4.512 1 86.56 88 SER A O 1
ATOM 674 N N . GLN A 1 89 ? 2.963 12.742 -4.004 1 91.19 89 GLN A N 1
ATOM 675 C CA . GLN A 1 89 ? 4.035 12.352 -4.914 1 91.19 89 GLN A CA 1
ATOM 676 C C . GLN A 1 89 ? 4.715 11.07 -4.445 1 91.19 89 GLN A C 1
ATOM 678 O O . GLN A 1 89 ? 5 10.18 -5.254 1 91.19 89 GLN A O 1
ATOM 683 N N . ILE A 1 90 ? 4.887 10.945 -3.18 1 91.56 90 ILE A N 1
ATOM 684 C CA . ILE A 1 90 ? 5.5 9.758 -2.605 1 91.56 90 ILE A CA 1
ATOM 685 C C . ILE A 1 90 ? 4.605 8.547 -2.859 1 91.56 90 ILE A C 1
ATOM 687 O O . ILE A 1 90 ? 5.086 7.484 -3.275 1 91.56 90 ILE A O 1
ATOM 691 N N . GLN A 1 91 ? 3.363 8.742 -2.627 1 89.69 91 GLN A N 1
ATOM 692 C CA . GLN A 1 91 ? 2.42 7.648 -2.832 1 89.69 91 GLN A CA 1
ATOM 693 C C . GLN A 1 91 ? 2.406 7.199 -4.289 1 89.69 91 GLN A C 1
ATOM 695 O O . GLN A 1 91 ? 2.371 6 -4.574 1 89.69 91 GLN A O 1
ATOM 700 N N . PHE A 1 92 ? 2.443 8.117 -5.156 1 90.19 92 PHE A N 1
ATOM 701 C CA . PHE A 1 92 ? 2.443 7.797 -6.582 1 90.19 92 PHE A CA 1
ATOM 702 C C . PHE A 1 92 ? 3.699 7.023 -6.965 1 90.19 92 PHE A C 1
ATOM 704 O O . PHE A 1 92 ? 3.623 6.016 -7.668 1 90.19 92 PHE A O 1
ATOM 711 N N . ILE A 1 93 ? 4.797 7.445 -6.508 1 92.44 93 ILE A N 1
ATOM 712 C CA . ILE A 1 93 ? 6.059 6.766 -6.781 1 92.44 93 ILE A CA 1
ATOM 713 C C . ILE A 1 93 ? 6.035 5.371 -6.16 1 92.44 93 ILE A C 1
ATOM 715 O O . ILE A 1 93 ? 6.504 4.406 -6.773 1 92.44 93 ILE A O 1
ATOM 719 N N . LYS A 1 94 ? 5.457 5.301 -4.957 1 91 94 LYS A N 1
ATOM 720 C CA . LYS A 1 94 ? 5.328 4.012 -4.289 1 91 94 LYS A CA 1
ATOM 721 C C . LYS A 1 94 ? 4.457 3.055 -5.102 1 91 94 LYS A C 1
ATOM 723 O O . LYS A 1 94 ? 4.801 1.881 -5.262 1 91 94 LYS A O 1
ATOM 728 N N . CYS A 1 95 ? 3.383 3.518 -5.617 1 92.31 95 CYS A N 1
ATOM 729 C CA . CYS A 1 95 ? 2.486 2.688 -6.414 1 92.31 95 CYS A CA 1
ATOM 730 C C . CYS A 1 95 ? 3.172 2.221 -7.691 1 92.31 95 CYS A C 1
ATOM 732 O O . CYS A 1 95 ? 3.055 1.054 -8.07 1 92.31 95 CYS A O 1
ATOM 734 N N . LEU A 1 96 ? 3.908 3.092 -8.242 1 90.88 96 LEU A N 1
ATOM 735 C CA . LEU A 1 96 ? 4.648 2.715 -9.438 1 90.88 96 LEU A CA 1
ATOM 736 C C . LEU A 1 96 ? 5.715 1.675 -9.117 1 90.88 96 LEU A C 1
ATOM 738 O O . LEU A 1 96 ? 5.926 0.733 -9.883 1 90.88 96 LEU A O 1
ATOM 742 N N . SER A 1 97 ? 6.305 1.862 -8 1 91.94 97 SER A N 1
ATOM 743 C CA . SER A 1 97 ? 7.355 0.934 -7.602 1 91.94 97 SER A CA 1
ATOM 744 C C . SER A 1 97 ? 6.781 -0.441 -7.273 1 91.94 97 SER A C 1
ATOM 746 O O . SER A 1 97 ? 7.465 -1.457 -7.43 1 91.94 97 SER A O 1
ATOM 748 N N . LEU A 1 98 ? 5.547 -0.462 -6.785 1 89.69 98 LEU A N 1
ATOM 749 C CA . LEU A 1 98 ? 4.902 -1.733 -6.477 1 89.69 98 LEU A CA 1
ATOM 750 C C . LEU A 1 98 ? 4.727 -2.574 -7.734 1 89.69 98 LEU A C 1
ATOM 752 O O . LEU A 1 98 ? 4.582 -3.797 -7.656 1 89.69 98 LEU A O 1
ATOM 756 N N . PHE A 1 99 ? 4.773 -1.906 -8.875 1 94.38 99 PHE A N 1
ATOM 757 C CA . PHE A 1 99 ? 4.629 -2.631 -10.133 1 94.38 99 PHE A CA 1
ATOM 758 C C . PHE A 1 99 ? 5.848 -3.508 -10.398 1 94.38 99 PHE A C 1
ATOM 760 O O . PHE A 1 99 ? 5.773 -4.469 -11.164 1 94.38 99 PHE A O 1
ATOM 767 N N . ILE A 1 100 ? 6.898 -3.246 -9.789 1 92.38 100 ILE A N 1
ATOM 768 C CA . ILE A 1 100 ? 8.117 -4.031 -9.961 1 92.38 100 ILE A CA 1
ATOM 769 C C . ILE A 1 100 ? 7.855 -5.484 -9.562 1 92.38 100 ILE A C 1
ATOM 771 O O . ILE A 1 100 ? 8.398 -6.406 -10.172 1 92.38 100 ILE A O 1
ATOM 775 N N . GLU A 1 101 ? 6.934 -5.691 -8.656 1 93.12 101 GLU A N 1
ATOM 776 C CA . GLU A 1 101 ? 6.672 -7.043 -8.172 1 93.12 101 GLU A CA 1
ATOM 777 C C . GLU A 1 101 ? 6.055 -7.914 -9.258 1 93.12 101 GLU A C 1
ATOM 779 O O . GLU A 1 101 ? 6.605 -8.961 -9.617 1 93.12 101 GLU A O 1
ATOM 784 N N . PRO A 1 102 ? 4.945 -7.535 -9.875 1 93.5 102 PRO A N 1
ATOM 785 C CA . PRO A 1 102 ? 4.418 -8.375 -10.953 1 93.5 102 PRO A CA 1
ATOM 786 C C . PRO A 1 102 ? 5.352 -8.445 -12.156 1 93.5 102 PRO A C 1
ATOM 788 O O . PRO A 1 102 ? 5.383 -9.453 -12.867 1 93.5 102 PRO A O 1
ATOM 791 N N . LEU A 1 103 ? 6.117 -7.406 -12.352 1 94.44 103 LEU A N 1
ATOM 792 C CA . LEU A 1 103 ? 7.102 -7.434 -13.422 1 94.44 103 LEU A CA 1
ATOM 793 C C . LEU A 1 103 ? 8.164 -8.5 -13.164 1 94.44 103 LEU A C 1
ATOM 795 O O . LEU A 1 103 ? 8.516 -9.266 -14.062 1 94.44 103 LEU A O 1
ATOM 799 N N . LEU A 1 104 ? 8.633 -8.586 -11.938 1 95 104 LEU A N 1
ATOM 800 C CA . LEU A 1 104 ? 9.602 -9.609 -11.555 1 95 104 LEU A CA 1
ATOM 801 C C . LEU A 1 104 ? 9 -11.008 -11.711 1 95 104 LEU A C 1
ATOM 803 O O . LEU A 1 104 ? 9.656 -11.906 -12.242 1 95 104 LEU A O 1
ATOM 807 N N . VAL A 1 105 ? 7.824 -11.156 -11.297 1 93.56 105 VAL A N 1
ATOM 808 C CA . VAL A 1 105 ? 7.164 -12.453 -11.383 1 93.56 105 VAL A CA 1
ATOM 809 C C . VAL A 1 105 ? 7.016 -12.859 -12.852 1 93.56 105 VAL A C 1
ATOM 811 O O . VAL A 1 105 ? 7.273 -14.008 -13.211 1 93.56 105 V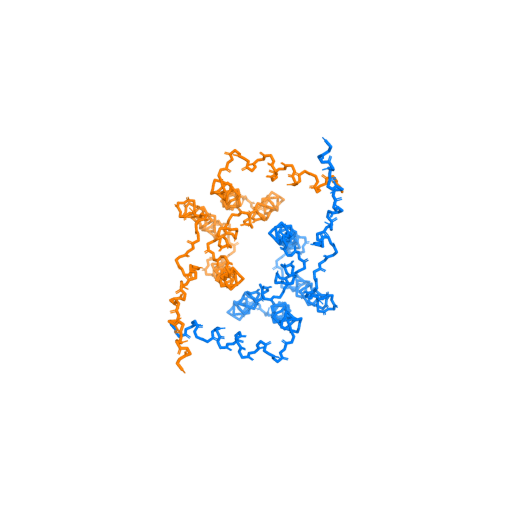AL A O 1
ATOM 814 N N . PHE A 1 106 ? 6.652 -11.836 -13.641 1 92.75 106 PHE A N 1
ATOM 815 C CA . PHE A 1 106 ? 6.461 -12.07 -15.07 1 92.75 106 PHE A CA 1
ATOM 816 C C . PHE A 1 106 ? 7.773 -12.469 -15.734 1 92.75 106 PHE A C 1
ATOM 818 O O . PHE A 1 106 ? 7.797 -13.359 -16.578 1 92.75 106 PHE A O 1
ATOM 825 N N . LEU A 1 107 ? 8.828 -11.984 -15.297 1 94.25 107 LEU A N 1
ATOM 826 C CA . LEU A 1 107 ? 10.117 -12.18 -15.953 1 94.25 107 LEU A CA 1
ATOM 827 C C . LEU A 1 107 ? 10.836 -13.398 -15.391 1 94.25 107 LEU A C 1
ATOM 829 O O . LEU A 1 107 ? 11.594 -14.062 -16.094 1 94.25 107 LEU A O 1
ATOM 833 N N . ILE A 1 108 ? 10.578 -13.766 -14.188 1 95 108 ILE A N 1
ATOM 834 C CA . ILE A 1 108 ? 11.391 -14.766 -13.508 1 95 108 ILE A CA 1
ATOM 835 C C . ILE A 1 108 ? 10.602 -16.062 -13.359 1 95 108 ILE A C 1
ATOM 837 O O . ILE A 1 108 ? 11.141 -17.156 -13.57 1 95 108 ILE A O 1
ATOM 841 N N . CYS A 1 109 ? 9.359 -16 -12.984 1 92.19 109 CYS A N 1
ATOM 842 C CA . CYS A 1 109 ? 8.578 -17.188 -12.648 1 92.19 109 CYS A CA 1
ATOM 843 C C . CYS A 1 109 ? 7.926 -17.781 -13.898 1 92.19 109 CYS A C 1
ATOM 845 O O . CYS A 1 109 ? 6.711 -17.984 -13.93 1 92.19 109 CYS A O 1
ATOM 847 N N . LYS A 1 110 ? 8.727 -18.281 -14.797 1 89.94 110 LYS A N 1
ATOM 848 C CA . LYS A 1 110 ? 8.219 -18.844 -16.047 1 89.94 110 LYS A CA 1
ATOM 849 C C . LYS A 1 110 ? 7.727 -20.281 -15.852 1 89.94 110 LYS A C 1
ATOM 851 O O . LYS A 1 110 ? 6.734 -20.688 -16.453 1 89.94 110 LYS A O 1
ATOM 856 N N . HIS A 1 111 ? 8.375 -21.047 -14.945 1 90.31 111 HIS A N 1
ATOM 857 C CA . HIS A 1 111 ? 8.031 -22.453 -14.742 1 90.31 111 HIS A CA 1
ATOM 858 C C . HIS A 1 111 ? 7.391 -22.672 -13.375 1 90.31 111 HIS A C 1
ATOM 860 O O . HIS A 1 111 ? 7.125 -23.812 -12.984 1 90.31 111 HIS A O 1
ATOM 866 N N . ASN A 1 112 ? 7.152 -21.531 -12.633 1 86.38 112 ASN A N 1
ATOM 867 C CA . ASN A 1 112 ? 6.5 -21.594 -11.328 1 86.38 112 ASN A CA 1
ATOM 868 C C . ASN A 1 112 ? 7.215 -22.562 -10.391 1 86.38 112 ASN A C 1
ATOM 870 O O . ASN A 1 112 ? 6.57 -23.344 -9.688 1 86.38 112 ASN A O 1
ATOM 874 N N . SER A 1 113 ? 8.57 -22.578 -10.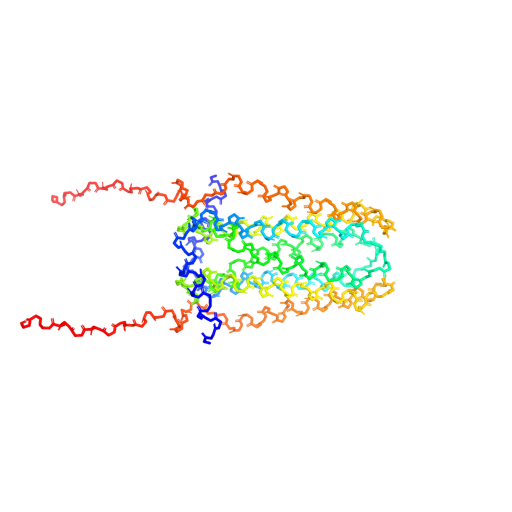438 1 90.88 113 SER A N 1
ATOM 875 C CA . SER A 1 113 ? 9.359 -23.422 -9.539 1 90.88 113 SER A CA 1
ATOM 876 C C . SER A 1 113 ? 9.633 -22.719 -8.219 1 90.88 113 SER A C 1
ATOM 878 O O . SER A 1 113 ? 9.531 -21.484 -8.133 1 90.88 113 SER A O 1
ATOM 880 N N . LEU A 1 114 ? 9.977 -23.453 -7.234 1 91.56 114 LEU A N 1
ATOM 881 C CA . LEU A 1 114 ? 10.281 -22.922 -5.91 1 91.56 114 LEU A CA 1
ATOM 882 C C . LEU A 1 114 ? 11.508 -22.016 -5.961 1 91.56 114 LEU A C 1
ATOM 884 O O . LEU A 1 114 ? 11.57 -21.016 -5.25 1 91.56 114 LEU A O 1
ATOM 888 N N . THR A 1 115 ? 12.5 -22.391 -6.766 1 94.31 115 THR A N 1
ATOM 889 C CA . THR A 1 115 ? 13.727 -21.609 -6.875 1 94.31 115 THR A CA 1
ATOM 890 C C . THR A 1 115 ? 13.445 -20.234 -7.484 1 94.31 115 THR A C 1
ATOM 892 O O . THR A 1 115 ? 14.039 -19.234 -7.07 1 94.31 115 THR A O 1
ATOM 895 N N . GLU A 1 116 ? 12.578 -20.172 -8.445 1 95.31 116 GLU A N 1
ATOM 896 C CA . GLU A 1 116 ? 12.195 -18.906 -9.062 1 95.31 116 GLU A CA 1
ATOM 897 C C . GLU A 1 116 ? 11.5 -17.984 -8.07 1 95.31 116 GLU A C 1
ATOM 899 O O . GLU A 1 116 ? 11.812 -16.797 -7.984 1 95.31 116 GLU A O 1
ATOM 904 N N . TRP A 1 117 ? 10.578 -18.516 -7.309 1 93.56 117 TRP A N 1
ATOM 905 C CA . TRP A 1 117 ? 9.883 -17.734 -6.289 1 93.56 117 TRP A CA 1
ATOM 906 C C . TRP A 1 117 ? 10.852 -17.281 -5.203 1 93.56 117 TRP A C 1
ATOM 908 O O . TRP A 1 117 ? 10.711 -16.188 -4.652 1 93.56 117 TRP A O 1
ATOM 918 N N . ARG A 1 118 ? 11.812 -18.109 -4.867 1 96.44 118 ARG A N 1
ATOM 919 C CA . ARG A 1 118 ? 12.836 -17.734 -3.896 1 96.44 118 ARG A CA 1
ATOM 920 C C . ARG A 1 118 ? 13.578 -16.469 -4.336 1 96.44 118 ARG A C 1
ATOM 922 O O . ARG A 1 118 ? 13.812 -15.57 -3.529 1 96.44 118 ARG A O 1
ATOM 929 N N . VAL A 1 119 ? 13.914 -16.406 -5.547 1 97.12 119 VAL A N 1
ATOM 930 C CA . VAL A 1 119 ? 14.633 -15.266 -6.082 1 97.12 119 VAL A CA 1
ATOM 931 C C . VAL A 1 119 ? 13.773 -14.008 -5.953 1 97.12 119 VAL A C 1
ATOM 933 O O . VAL A 1 119 ? 14.266 -12.953 -5.539 1 97.12 119 VAL A O 1
ATOM 936 N N . VAL A 1 120 ? 12.5 -14.117 -6.312 1 96.06 120 VAL A N 1
ATOM 937 C CA . VAL A 1 120 ? 11.594 -12.977 -6.246 1 96.06 120 VAL A CA 1
ATOM 938 C C . VAL A 1 120 ? 11.477 -12.492 -4.805 1 96.06 120 VAL A C 1
ATOM 940 O O . VAL A 1 120 ? 11.586 -11.289 -4.539 1 96.06 120 VAL A O 1
ATOM 943 N N . PHE A 1 121 ? 11.336 -13.344 -3.836 1 97.12 121 PHE A N 1
ATOM 944 C CA . PHE A 1 121 ? 11.18 -12.977 -2.434 1 97.12 121 PHE A CA 1
ATOM 945 C C . PHE A 1 121 ? 12.469 -12.383 -1.885 1 97.12 121 PHE A C 1
ATOM 947 O O . PHE A 1 121 ? 12.445 -11.43 -1.106 1 97.12 121 PHE A O 1
ATOM 954 N N . LEU A 1 122 ? 13.539 -12.977 -2.312 1 97.62 122 LEU A N 1
ATOM 955 C CA . LEU A 1 122 ? 14.828 -12.469 -1.839 1 97.62 122 LEU A CA 1
ATOM 956 C C . LEU A 1 122 ? 15.086 -11.07 -2.383 1 97.62 122 LEU A C 1
ATOM 958 O O . LEU A 1 122 ? 15.562 -10.195 -1.653 1 97.62 122 LEU A O 1
ATOM 962 N N . ILE A 1 123 ? 14.742 -10.891 -3.609 1 97.38 123 ILE A N 1
ATOM 963 C CA . ILE A 1 123 ? 14.914 -9.562 -4.191 1 97.38 123 ILE A CA 1
ATOM 964 C C . ILE A 1 123 ? 14.039 -8.555 -3.447 1 97.38 123 ILE A C 1
ATOM 966 O O . ILE A 1 123 ? 14.508 -7.477 -3.078 1 97.38 123 ILE A O 1
ATOM 970 N N . HIS A 1 124 ? 12.789 -8.938 -3.219 1 96.69 124 HIS A N 1
ATOM 971 C CA . HIS A 1 124 ? 11.875 -8.055 -2.496 1 96.69 124 HIS A CA 1
ATOM 972 C C . HIS A 1 124 ? 12.391 -7.77 -1.089 1 96.69 124 HIS A C 1
ATOM 974 O O . HIS A 1 124 ? 12.406 -6.613 -0.656 1 96.69 124 HIS A O 1
ATOM 980 N N . GLY A 1 125 ? 12.812 -8.781 -0.402 1 97.31 125 GLY A N 1
ATOM 981 C CA . GLY A 1 125 ? 13.312 -8.609 0.953 1 97.31 125 GLY A CA 1
ATOM 982 C C . GLY A 1 125 ? 14.539 -7.715 1.03 1 97.31 125 GLY A C 1
ATOM 983 O O . GLY A 1 125 ? 14.609 -6.816 1.872 1 97.31 125 GLY A O 1
ATOM 984 N N . ILE A 1 126 ? 15.469 -7.902 0.101 1 97.5 126 ILE A N 1
ATOM 985 C CA . ILE A 1 126 ? 16.703 -7.125 0.085 1 97.5 126 ILE A CA 1
ATOM 986 C C . ILE A 1 126 ? 16.375 -5.664 -0.23 1 97.5 126 ILE A C 1
ATOM 988 O O . ILE A 1 126 ? 16.969 -4.754 0.356 1 97.5 126 ILE A O 1
ATOM 992 N N . LEU A 1 127 ? 15.453 -5.473 -1.143 1 96.44 127 LEU A N 1
ATOM 993 C CA . LEU A 1 127 ? 15.039 -4.113 -1.484 1 96.44 127 LEU A CA 1
ATOM 994 C C . LEU A 1 127 ? 14.492 -3.387 -0.26 1 96.44 127 LEU A C 1
ATOM 996 O O . LEU A 1 127 ? 14.805 -2.213 -0.04 1 96.44 127 LEU A O 1
ATOM 1000 N N . LEU A 1 128 ? 13.719 -4.074 0.565 1 97.12 128 LEU A N 1
ATOM 1001 C CA . LEU A 1 128 ? 13.141 -3.473 1.765 1 97.12 128 LEU A CA 1
ATOM 1002 C C . LEU A 1 128 ? 14.227 -3.189 2.803 1 97.12 128 LEU A C 1
ATOM 1004 O O . LEU A 1 128 ? 14.227 -2.129 3.43 1 97.12 128 LEU A O 1
ATOM 1008 N N . ILE A 1 129 ? 15.156 -4.07 2.939 1 98 129 ILE A N 1
ATOM 1009 C CA . ILE A 1 129 ? 16.219 -3.934 3.932 1 98 129 ILE A CA 1
ATOM 1010 C C . ILE A 1 129 ? 17.156 -2.791 3.537 1 98 129 ILE A C 1
ATOM 1012 O O . ILE A 1 129 ? 17.484 -1.936 4.363 1 98 129 ILE A O 1
ATOM 1016 N N . VAL A 1 130 ? 17.531 -2.768 2.293 1 97.69 130 VAL A N 1
ATOM 1017 C CA . VAL A 1 130 ? 18.391 -1.702 1.804 1 97.69 130 VAL A CA 1
ATOM 1018 C C . VAL A 1 130 ? 17.672 -0.362 1.895 1 97.69 130 VAL A C 1
ATOM 1020 O O . VAL A 1 130 ? 18.25 0.645 2.293 1 97.69 130 VAL A O 1
ATOM 1023 N N . GLY A 1 131 ? 16.391 -0.368 1.508 1 96.12 131 GLY A N 1
ATOM 1024 C CA . GLY A 1 131 ? 15.602 0.849 1.636 1 96.12 131 GLY A CA 1
ATOM 1025 C C . GLY A 1 131 ? 15.562 1.392 3.051 1 96.12 131 GLY A C 1
ATOM 1026 O O . GLY A 1 131 ? 15.648 2.604 3.258 1 96.12 131 GLY A O 1
ATOM 1027 N N . ASN A 1 132 ? 15.43 0.542 4.004 1 97.69 132 ASN A N 1
ATOM 1028 C CA . ASN A 1 132 ? 15.414 0.966 5.398 1 97.69 132 ASN A CA 1
ATOM 1029 C C . ASN A 1 132 ? 16.75 1.552 5.82 1 97.69 132 ASN A C 1
ATOM 1031 O O . ASN A 1 132 ? 16.812 2.539 6.559 1 97.69 132 ASN A O 1
ATOM 1035 N N . ILE A 1 133 ? 17.812 0.896 5.363 1 97.94 133 ILE A N 1
ATOM 1036 C CA . ILE A 1 133 ? 19.141 1.377 5.711 1 97.94 133 ILE A CA 1
ATOM 1037 C C . ILE A 1 133 ? 19.344 2.785 5.152 1 97.94 133 ILE A C 1
ATOM 1039 O O . ILE A 1 133 ? 19.828 3.672 5.855 1 97.94 133 ILE A O 1
ATOM 1043 N N . ILE A 1 134 ? 18.906 2.982 3.934 1 97.31 134 ILE A N 1
ATOM 1044 C CA . ILE A 1 134 ? 19 4.297 3.311 1 97.31 134 ILE A CA 1
ATOM 1045 C C . ILE A 1 134 ? 18.172 5.309 4.094 1 97.31 134 ILE A C 1
ATOM 1047 O O . ILE A 1 134 ? 18.641 6.406 4.402 1 97.31 134 ILE A O 1
ATOM 1051 N N . PHE A 1 135 ? 17 4.961 4.453 1 97.31 135 PHE A N 1
ATOM 1052 C CA . PHE A 1 135 ? 16.141 5.863 5.211 1 97.31 135 PHE A CA 1
ATOM 1053 C C . PHE A 1 135 ? 16.781 6.219 6.551 1 97.31 135 PHE A C 1
ATOM 1055 O O . PHE A 1 135 ? 16.781 7.387 6.945 1 97.31 135 PHE A O 1
ATOM 1062 N N . CYS A 1 136 ? 17.297 5.227 7.254 1 96.94 136 CYS A N 1
ATOM 1063 C CA . CYS A 1 136 ? 17.859 5.465 8.578 1 96.94 136 CYS A CA 1
ATOM 1064 C C . CYS A 1 136 ? 19.062 6.383 8.508 1 96.94 136 CYS A C 1
ATOM 1066 O O . CYS A 1 136 ? 19.328 7.148 9.43 1 96.94 136 CYS A O 1
ATOM 1068 N N . TYR A 1 137 ? 19.703 6.363 7.449 1 96.06 137 TYR A N 1
ATOM 1069 C CA . TYR A 1 137 ? 20.859 7.219 7.262 1 96.06 137 TYR A CA 1
ATOM 1070 C C . TYR A 1 137 ? 20.438 8.648 6.953 1 96.06 137 TYR A C 1
ATOM 1072 O O . TYR A 1 137 ? 21.031 9.602 7.465 1 96.06 137 TYR A O 1
ATOM 1080 N N . PHE A 1 138 ? 19.344 8.93 6.203 1 95.12 138 PHE A N 1
ATOM 1081 C CA . PHE A 1 138 ? 18.984 10.25 5.703 1 95.12 138 PHE A CA 1
ATOM 1082 C C . PHE A 1 138 ? 17.828 10.836 6.508 1 95.12 138 PHE A C 1
ATOM 1084 O O . PHE A 1 138 ? 17.469 12 6.324 1 95.12 138 PHE A O 1
ATOM 1091 N N . ALA A 1 139 ? 17.312 10.148 7.387 1 94.44 139 ALA A N 1
ATOM 1092 C CA . ALA A 1 139 ? 16.109 10.594 8.102 1 94.44 139 ALA A CA 1
ATOM 1093 C C . ALA A 1 139 ? 16.375 11.898 8.844 1 94.44 139 ALA A C 1
ATOM 1095 O O . ALA A 1 139 ? 17.438 12.086 9.438 1 94.44 139 ALA A O 1
ATOM 1096 N N . THR A 1 140 ? 15.477 12.859 8.711 1 92.75 140 THR A N 1
ATOM 1097 C CA . THR A 1 140 ? 15.594 14.156 9.375 1 92.75 140 THR A CA 1
ATOM 1098 C C . THR A 1 140 ? 14.219 14.672 9.797 1 92.75 140 THR A C 1
ATOM 1100 O O . THR A 1 140 ? 13.195 14.242 9.258 1 92.75 140 THR A O 1
ATOM 1103 N N . ASP A 1 141 ? 14.188 15.438 10.852 1 91 141 ASP A N 1
ATOM 1104 C CA . ASP A 1 141 ? 12.945 16.062 11.289 1 91 141 ASP A CA 1
ATOM 1105 C C . ASP A 1 141 ? 12.961 17.562 11.008 1 91 141 ASP A C 1
ATOM 1107 O O . ASP A 1 141 ? 12.047 18.281 11.414 1 91 141 ASP A O 1
ATOM 1111 N N . LYS A 1 142 ? 13.977 18.016 10.273 1 91 142 LYS A N 1
ATOM 1112 C CA . LYS A 1 142 ? 14.102 19.438 9.945 1 91 142 LYS A CA 1
ATOM 1113 C C . LYS A 1 142 ? 13.383 19.766 8.641 1 91 142 LYS A C 1
ATOM 1115 O O . LYS A 1 142 ? 13.453 19 7.676 1 91 142 LYS A O 1
ATOM 1120 N N . PRO A 1 143 ? 12.719 20.938 8.688 1 90.62 143 PRO A N 1
ATOM 1121 C CA . PRO A 1 143 ? 12.031 21.328 7.461 1 90.62 143 PRO A CA 1
ATOM 1122 C C . PRO A 1 143 ? 12.984 21.578 6.301 1 90.62 143 PRO A C 1
ATOM 1124 O O . PRO A 1 143 ? 14.117 22.016 6.516 1 90.62 143 PRO A O 1
ATOM 1127 N N . ALA A 1 144 ? 12.445 21.281 5.188 1 88.62 144 ALA A N 1
ATOM 1128 C CA . ALA A 1 144 ? 13.234 21.516 3.982 1 88.62 144 ALA A CA 1
ATOM 1129 C C . ALA A 1 144 ? 13.344 23.016 3.686 1 88.62 144 ALA A C 1
ATOM 1131 O O . ALA A 1 144 ? 12.484 23.797 4.09 1 88.62 144 ALA A O 1
ATOM 1132 N N . ALA A 1 145 ? 14.336 23.391 2.873 1 84.25 145 ALA A N 1
ATOM 1133 C CA . ALA A 1 145 ? 14.633 24.797 2.541 1 84.25 145 ALA A CA 1
ATOM 1134 C C . ALA A 1 145 ? 13.477 25.422 1.77 1 84.25 145 ALA A C 1
ATOM 1136 O O . ALA A 1 145 ? 13.227 26.625 1.887 1 84.25 145 ALA A O 1
ATOM 1137 N N . PHE A 1 146 ? 12.734 24.562 1.027 1 81.12 146 PHE A N 1
ATOM 1138 C CA . PHE A 1 146 ? 11.672 25.109 0.187 1 81.12 146 PHE A CA 1
ATOM 1139 C C . PHE A 1 146 ? 10.453 25.484 1.028 1 81.12 146 PHE A C 1
ATOM 1141 O O . PHE A 1 146 ? 9.531 26.141 0.535 1 81.12 146 PHE A O 1
ATOM 1148 N N . THR A 1 147 ? 10.469 25.047 2.277 1 77.06 147 THR A N 1
ATOM 1149 C CA . THR A 1 147 ? 9.336 25.344 3.148 1 77.06 147 THR A CA 1
ATOM 1150 C C . THR A 1 147 ? 9.555 26.656 3.893 1 77.06 147 THR A C 1
ATOM 1152 O O . THR A 1 147 ? 8.656 27.156 4.566 1 77.06 147 THR A O 1
ATOM 1155 N N . THR A 1 148 ? 10.703 27.25 3.904 1 65.38 148 THR A N 1
ATOM 1156 C CA . THR A 1 148 ? 10.969 28.531 4.574 1 65.38 148 THR A CA 1
ATOM 1157 C C . THR A 1 148 ? 10.273 29.672 3.842 1 65.38 148 THR A C 1
ATOM 1159 O O . THR A 1 148 ? 10.445 29.844 2.631 1 65.38 148 THR A O 1
ATOM 1162 N N . PRO A 1 149 ? 9.234 30.188 4.441 1 57.25 149 PRO A N 1
ATOM 1163 C CA . PRO A 1 149 ? 8.625 31.328 3.762 1 57.25 149 PRO A CA 1
ATOM 1164 C C . PRO A 1 149 ? 9.656 32.281 3.143 1 57.25 149 PRO A C 1
ATOM 1166 O O . PRO A 1 149 ? 10.703 32.531 3.746 1 57.25 149 PRO A O 1
ATOM 1169 N N . GLN A 1 150 ? 9.844 32.219 1.901 1 49.12 150 GLN A N 1
ATOM 1170 C CA . GLN A 1 150 ? 10.523 33.438 1.421 1 49.12 150 GLN A CA 1
ATOM 1171 C C . GLN A 1 150 ? 10.078 34.656 2.201 1 49.12 150 GLN A C 1
ATOM 1173 O O . GLN A 1 150 ? 8.883 34.938 2.318 1 49.12 150 GLN A O 1
ATOM 1178 N N . THR A 1 151 ? 10.664 34.969 3.266 1 43.75 151 THR A N 1
ATOM 1179 C CA . THR A 1 151 ? 10.406 36.312 3.766 1 43.75 151 THR A CA 1
ATOM 1180 C C . THR A 1 151 ? 9.875 37.219 2.65 1 43.75 151 THR A C 1
ATOM 1182 O O . THR A 1 151 ? 10.578 37.5 1.676 1 43.75 151 THR A O 1
ATOM 1185 N N . LYS A 1 152 ? 8.727 37.156 2.088 1 43.78 152 LYS A N 1
ATOM 1186 C CA . LYS A 1 152 ? 8.375 38.438 1.428 1 43.78 152 LYS A CA 1
ATOM 1187 C C . LYS A 1 152 ? 9.18 39.594 1.989 1 43.78 152 LYS A C 1
ATOM 1189 O O . LYS A 1 152 ? 9.125 39.875 3.189 1 43.78 152 LYS A O 1
ATOM 1194 N N . ALA A 1 153 ? 10.195 40.094 1.504 1 42.31 153 ALA A N 1
ATOM 1195 C CA . ALA A 1 153 ? 10.609 41.5 1.575 1 42.31 153 ALA A CA 1
ATOM 1196 C C . ALA A 1 153 ? 9.406 42.406 1.769 1 42.31 153 ALA A C 1
ATOM 1198 O O . ALA A 1 153 ? 8.367 42.219 1.133 1 42.31 153 ALA A O 1
ATOM 1199 N N . GLN A 1 154 ? 9.234 43.062 2.898 1 39.97 154 GLN A N 1
ATOM 1200 C CA . GLN A 1 154 ? 8.461 44.281 3.18 1 39.97 154 GLN A CA 1
ATOM 1201 C C . GLN A 1 154 ? 8.195 45.094 1.904 1 39.97 154 GLN A C 1
ATOM 1203 O O . GLN A 1 154 ? 9.133 45.594 1.288 1 39.97 154 GLN A O 1
ATOM 1208 N N . LEU A 1 155 ? 7.438 44.594 0.943 1 40.94 155 LEU A N 1
ATOM 1209 C CA . LEU A 1 155 ? 7.105 45.719 0.073 1 40.94 155 LEU A CA 1
ATOM 1210 C C . LEU A 1 155 ? 7.18 47.031 0.836 1 40.94 155 LEU A C 1
ATOM 1212 O O . LEU A 1 155 ? 6.609 47.156 1.922 1 40.94 155 LEU A O 1
ATOM 1216 N N . PRO A 1 156 ? 8.258 47.875 0.605 1 41.19 156 PRO A N 1
ATOM 1217 C CA . PRO A 1 156 ? 8.242 49.219 1.229 1 41.19 156 PRO A CA 1
ATOM 1218 C C . PRO A 1 156 ? 6.824 49.75 1.389 1 41.19 156 PRO A C 1
ATOM 1220 O O . PRO A 1 156 ? 5.957 49.5 0.552 1 41.19 156 PRO A O 1
ATOM 1223 N N . ALA A 1 157 ? 6.34 49.969 2.59 1 40.62 157 ALA A N 1
ATOM 1224 C CA . ALA A 1 157 ? 5.176 50.781 2.877 1 40.62 157 ALA A CA 1
ATOM 1225 C C . ALA A 1 157 ? 4.953 51.812 1.773 1 40.62 157 ALA A C 1
ATOM 1227 O O . ALA A 1 157 ? 5.82 52.656 1.507 1 40.62 157 ALA A O 1
ATOM 1228 N N . GLU A 1 158 ? 4.52 51.469 0.617 1 36.88 158 GLU A N 1
ATOM 1229 C CA . GLU A 1 158 ? 4.137 52.594 -0.219 1 36.88 158 GLU A CA 1
ATOM 1230 C C . GLU A 1 158 ? 3.639 53.75 0.627 1 36.88 158 GLU A C 1
ATOM 1232 O O . GLU A 1 158 ? 2.721 53.594 1.436 1 36.88 158 GLU A O 1
ATOM 1237 N N . GLU A 1 159 ? 4.527 54.688 1.056 1 34.34 159 GLU A N 1
ATOM 1238 C CA . GLU A 1 159 ? 4.273 56.031 1.546 1 34.34 159 GLU A CA 1
ATOM 1239 C C . GLU A 1 159 ? 3 56.625 0.934 1 34.34 159 GLU A C 1
ATOM 1241 O O . GLU A 1 159 ? 2.898 56.75 -0.287 1 34.34 159 GLU A O 1
ATOM 1246 N N . LYS A 1 160 ? 1.821 56.125 1.358 1 36.97 160 LYS A N 1
ATOM 1247 C CA . LYS A 1 160 ? 0.731 57.062 1.095 1 36.97 160 LYS A CA 1
ATOM 1248 C C . LYS A 1 160 ? 1.217 58.5 1.17 1 36.97 160 LYS A C 1
ATOM 1250 O O . LYS A 1 160 ? 1.494 59 2.256 1 36.97 160 LYS A O 1
ATOM 1255 N N . ARG A 1 161 ? 1.997 59.094 0.126 1 26.44 161 ARG A N 1
ATOM 1256 C CA . ARG A 1 161 ? 1.91 60.531 -0.117 1 26.44 161 ARG A CA 1
ATOM 1257 C C . ARG A 1 161 ? 0.518 60.938 -0.603 1 26.44 161 ARG A C 1
ATOM 1259 O O . ARG A 1 161 ? -0.11 60.188 -1.362 1 26.44 161 ARG A O 1
ATOM 1266 N N . MET B 1 1 ? 10.984 22.5 -12.891 1 26.66 1 MET B N 1
ATOM 1267 C CA . MET B 1 1 ? 10.289 23.781 -12.891 1 26.66 1 MET B CA 1
ATOM 1268 C C . MET B 1 1 ? 8.945 23.672 -13.594 1 26.66 1 MET B C 1
ATOM 1270 O O . MET B 1 1 ? 7.957 24.266 -13.156 1 26.66 1 MET B O 1
ATOM 1274 N N . CYS B 1 2 ? 8.922 22.781 -14.609 1 31.92 2 CYS B N 1
ATOM 1275 C CA . CYS B 1 2 ? 7.719 22.656 -15.43 1 31.92 2 CYS B CA 1
ATOM 1276 C C . CYS B 1 2 ? 6.668 21.797 -14.734 1 31.92 2 CYS B C 1
ATOM 1278 O O . CYS B 1 2 ? 5.469 22.047 -14.859 1 31.92 2 CYS B O 1
ATOM 1280 N N . MET B 1 3 ? 7.109 20.719 -14.102 1 32.59 3 MET B N 1
ATOM 1281 C CA . MET B 1 3 ? 6.156 19.859 -13.398 1 32.59 3 MET B CA 1
ATOM 1282 C C . MET B 1 3 ? 5.602 20.562 -12.164 1 32.59 3 MET B C 1
ATOM 1284 O O . MET B 1 3 ? 4.461 20.312 -11.766 1 32.59 3 MET B O 1
ATOM 1288 N N . ALA B 1 4 ? 6.293 21.422 -11.461 1 33.69 4 ALA B N 1
ATOM 1289 C CA . ALA B 1 4 ? 5.84 22.234 -10.336 1 33.69 4 ALA B CA 1
ATOM 1290 C C . ALA B 1 4 ? 4.781 23.25 -10.781 1 33.69 4 ALA B C 1
ATOM 1292 O O . ALA B 1 4 ? 3.807 23.484 -10.07 1 33.69 4 ALA B O 1
ATOM 1293 N N . LYS B 1 5 ? 4.953 23.844 -11.93 1 36.06 5 LYS B N 1
ATOM 1294 C CA . LYS B 1 5 ? 4 24.844 -12.414 1 36.06 5 LYS B CA 1
ATOM 1295 C C . LYS B 1 5 ? 2.654 24.203 -12.742 1 36.06 5 LYS B C 1
ATOM 1297 O O . LYS B 1 5 ? 1.601 24.781 -12.461 1 36.06 5 LYS B O 1
ATOM 1302 N N . LYS B 1 6 ? 2.723 22.984 -13.336 1 34.19 6 LYS B N 1
ATOM 1303 C CA . LYS B 1 6 ? 1.469 22.375 -13.766 1 34.19 6 LYS B CA 1
ATOM 1304 C C . LYS B 1 6 ? 0.681 21.844 -12.57 1 34.19 6 LYS B C 1
ATOM 1306 O O . LYS B 1 6 ? -0.548 21.938 -12.539 1 34.19 6 LYS B O 1
ATOM 1311 N N . THR B 1 7 ? 1.378 21.359 -11.508 1 34.84 7 THR B N 1
ATOM 1312 C CA . THR B 1 7 ? 0.667 20.969 -10.297 1 34.84 7 THR B CA 1
ATOM 1313 C C . THR B 1 7 ? 0.161 22.188 -9.547 1 34.84 7 THR B C 1
ATOM 1315 O O . THR B 1 7 ? -0.918 22.156 -8.953 1 34.84 7 THR B O 1
ATOM 1318 N N . HIS B 1 8 ? 0.892 23.281 -9.555 1 36.47 8 HIS B N 1
ATOM 1319 C CA . HIS B 1 8 ? 0.41 24.547 -9.008 1 36.47 8 HIS B CA 1
ATOM 1320 C C . HIS B 1 8 ? -0.755 25.094 -9.82 1 36.47 8 HIS B C 1
ATOM 1322 O O . HIS B 1 8 ? -1.699 25.656 -9.266 1 36.47 8 HIS B O 1
ATOM 1328 N N . ILE B 1 9 ? -0.734 25.047 -11.156 1 38.03 9 ILE B N 1
ATOM 1329 C CA . ILE B 1 9 ? -1.826 25.516 -12 1 38.03 9 ILE B CA 1
ATOM 1330 C C . ILE B 1 9 ? -3.043 24.609 -11.82 1 38.03 9 ILE B C 1
ATOM 1332 O O . ILE B 1 9 ? -4.176 25.094 -11.727 1 38.03 9 ILE B O 1
ATOM 1336 N N . ALA B 1 10 ? -2.861 23.281 -11.711 1 37.88 10 ALA B N 1
ATOM 1337 C CA . ALA B 1 10 ? -4.035 22.438 -11.484 1 37.88 10 ALA B CA 1
ATOM 1338 C C . ALA B 1 10 ? -4.629 22.688 -10.102 1 37.88 10 ALA B C 1
ATOM 1340 O O . ALA B 1 10 ? -5.852 22.703 -9.938 1 37.88 10 ALA B O 1
ATOM 1341 N N . VAL B 1 11 ? -3.824 22.906 -9.117 1 36.97 11 VAL B N 1
ATOM 1342 C CA . VAL B 1 11 ? -4.371 23.219 -7.801 1 36.97 11 VAL B CA 1
ATOM 1343 C C . VAL B 1 11 ? -4.922 24.641 -7.789 1 36.97 11 VAL B C 1
ATOM 1345 O O . VAL B 1 11 ? -5.988 24.891 -7.223 1 36.97 11 VAL B O 1
ATOM 1348 N N . ASN B 1 12 ? -4.203 25.547 -8.383 1 37.34 12 ASN B N 1
ATOM 1349 C CA . ASN B 1 12 ? -4.742 26.891 -8.25 1 37.34 12 ASN B CA 1
ATOM 1350 C C . ASN B 1 12 ? -6.004 27.078 -9.094 1 37.34 12 ASN B C 1
ATOM 1352 O O . ASN B 1 12 ? -6.941 27.75 -8.672 1 37.34 12 ASN B O 1
ATOM 1356 N N . GLU B 1 13 ? -5.965 26.812 -10.336 1 43.19 13 GLU B N 1
ATOM 1357 C CA . GLU B 1 13 ? -7.098 27.125 -11.195 1 43.19 13 GLU B CA 1
ATOM 1358 C C . GLU B 1 13 ? -8.266 26.188 -10.938 1 43.19 13 GLU B C 1
ATOM 1360 O O . GLU B 1 13 ? -9.43 26.578 -11.039 1 43.19 13 GLU B O 1
ATOM 1365 N N . THR B 1 14 ? -8.102 24.891 -10.773 1 43.94 14 THR B N 1
ATOM 1366 C CA . THR B 1 14 ? -9.188 23.953 -10.516 1 43.94 14 THR B CA 1
ATOM 1367 C C . THR B 1 14 ? -9.727 24.125 -9.094 1 43.94 14 THR B C 1
ATOM 1369 O O . THR B 1 14 ? -10.672 23.438 -8.695 1 43.94 14 THR B O 1
ATOM 1372 N N . SER B 1 15 ? -9.102 24.766 -8.266 1 48.09 15 SER B N 1
ATOM 1373 C CA . SER B 1 15 ? -9.445 25.031 -6.875 1 48.09 15 SER B CA 1
ATOM 1374 C C . SER B 1 15 ? -10.797 25.734 -6.77 1 48.09 15 SER B C 1
ATOM 1376 O O . SER B 1 15 ? -11.531 25.547 -5.801 1 48.09 15 SER B O 1
ATOM 1378 N N . SER B 1 16 ? -11.047 26.797 -7.711 1 55.38 16 SER B N 1
ATOM 1379 C CA . SER B 1 16 ? -12.211 27.625 -7.461 1 55.38 16 SER B CA 1
ATOM 1380 C C . SER B 1 16 ? -13.5 26.938 -7.879 1 55.38 16 SER B C 1
ATOM 1382 O O . SER B 1 16 ? -14.578 27.25 -7.379 1 55.38 16 SER B O 1
ATOM 1384 N N . PHE B 1 17 ? -13.43 25.906 -8.906 1 63.78 17 PHE B N 1
ATOM 1385 C CA . PHE B 1 17 ? -14.711 25.516 -9.492 1 63.78 17 PHE B CA 1
ATOM 1386 C C . PHE B 1 17 ? -15.297 24.312 -8.758 1 63.78 17 PHE B C 1
ATOM 1388 O O . PHE B 1 17 ? -16.5 24.25 -8.539 1 63.78 17 PHE B O 1
ATOM 1395 N N . LEU B 1 18 ? -14.406 23.375 -8.289 1 81.94 18 LEU B N 1
ATOM 1396 C CA . LEU B 1 18 ? -14.984 22.203 -7.66 1 81.94 18 LEU B CA 1
ATOM 1397 C C . LEU B 1 18 ? -14.758 22.219 -6.152 1 81.94 18 LEU B C 1
ATOM 1399 O O . LEU B 1 18 ? -13.703 22.656 -5.688 1 81.94 18 LEU B O 1
ATOM 1403 N N . SER B 1 19 ? -15.781 21.969 -5.484 1 88.12 19 SER B N 1
ATOM 1404 C CA . SER B 1 19 ? -15.672 21.844 -4.031 1 88.12 19 SER B CA 1
ATOM 1405 C C . SER B 1 19 ? -14.648 20.781 -3.641 1 88.12 19 SER B C 1
ATOM 1407 O O . SER B 1 19 ? -14.383 19.859 -4.406 1 88.12 19 SER B O 1
ATOM 1409 N N . GLU B 1 20 ? -13.961 20.984 -2.586 1 89 20 GLU B N 1
ATOM 1410 C CA . GLU B 1 20 ? -12.992 20.031 -2.068 1 89 20 GLU B CA 1
ATOM 1411 C C . GLU B 1 20 ? -13.602 18.625 -1.988 1 89 20 GLU B C 1
ATOM 1413 O O . GLU B 1 20 ? -12.945 17.641 -2.307 1 89 20 GLU B O 1
ATOM 1418 N N . LYS B 1 21 ? -14.805 18.625 -1.557 1 92.5 21 LYS B N 1
ATOM 1419 C CA . LYS B 1 21 ? -15.508 17.344 -1.476 1 92.5 21 LYS B CA 1
ATOM 1420 C C . LYS B 1 21 ? -15.586 16.672 -2.844 1 92.5 21 LYS B C 1
ATOM 1422 O O . LYS B 1 21 ? -15.336 15.469 -2.967 1 92.5 21 LYS B O 1
ATOM 1427 N N . THR B 1 22 ? -15.914 17.375 -3.832 1 94.44 22 THR B N 1
ATOM 1428 C CA . THR B 1 22 ? -16.031 16.844 -5.188 1 94.44 22 THR B CA 1
ATOM 1429 C C . THR B 1 22 ? -14.664 16.391 -5.703 1 94.44 22 THR B C 1
ATOM 1431 O O . THR B 1 22 ? -14.562 15.352 -6.363 1 94.44 22 THR B O 1
ATOM 1434 N N . LYS B 1 23 ? -13.617 17.094 -5.438 1 92.12 23 LYS B N 1
ATOM 1435 C CA . LYS B 1 23 ? -12.273 16.703 -5.852 1 92.12 23 LYS B CA 1
ATOM 1436 C C . LYS B 1 23 ? -11.875 15.367 -5.227 1 92.12 23 LYS B C 1
ATOM 1438 O O . LYS B 1 23 ? -11.328 14.492 -5.91 1 92.12 23 LYS B O 1
ATOM 1443 N N . MET B 1 24 ? -12.117 15.219 -3.971 1 95.38 24 MET B N 1
ATOM 1444 C CA . MET B 1 24 ? -11.781 13.977 -3.279 1 95.38 24 MET B CA 1
ATOM 1445 C C . MET B 1 24 ? -12.539 12.797 -3.867 1 95.38 24 MET B C 1
ATOM 1447 O O . MET B 1 24 ? -11.984 11.711 -4.031 1 95.38 24 MET B O 1
ATOM 1451 N N . ARG B 1 25 ? -13.773 13.078 -4.203 1 96.75 25 ARG B N 1
ATOM 1452 C CA . ARG B 1 25 ? -14.586 12.016 -4.797 1 96.75 25 ARG B CA 1
ATOM 1453 C C . ARG B 1 25 ? -14.047 11.617 -6.168 1 96.75 25 ARG B C 1
ATOM 1455 O O . ARG B 1 25 ? -13.992 10.43 -6.496 1 96.75 25 ARG B O 1
ATOM 1462 N N . ILE B 1 26 ? -13.664 12.555 -6.883 1 96.12 26 ILE B N 1
ATOM 1463 C CA . ILE B 1 26 ? -13.117 12.289 -8.211 1 96.12 26 ILE B CA 1
ATOM 1464 C C . ILE B 1 26 ? -11.812 11.508 -8.086 1 96.12 26 ILE B C 1
ATOM 1466 O O . ILE B 1 26 ? -11.625 10.492 -8.758 1 96.12 26 ILE B O 1
ATOM 1470 N N . PHE B 1 27 ? -10.93 11.969 -7.281 1 94.94 27 PHE B N 1
ATOM 1471 C CA . PHE B 1 27 ? -9.641 11.312 -7.098 1 94.94 27 PHE B CA 1
ATOM 1472 C C . PHE B 1 27 ? -9.828 9.883 -6.602 1 94.94 27 PHE B C 1
ATOM 1474 O O . PHE B 1 27 ? -9.172 8.961 -7.086 1 94.94 27 PHE B O 1
ATOM 1481 N N . ASN B 1 28 ? -10.711 9.703 -5.688 1 96.75 28 ASN B N 1
ATOM 1482 C CA . ASN B 1 28 ? -10.945 8.375 -5.145 1 96.75 28 ASN B CA 1
ATOM 1483 C C . ASN B 1 28 ? -11.594 7.457 -6.18 1 96.75 28 ASN B C 1
ATOM 1485 O O . ASN B 1 28 ? -11.281 6.266 -6.242 1 96.75 28 ASN B O 1
ATOM 1489 N N . THR B 1 29 ? -12.469 8.023 -6.973 1 97.69 29 THR B N 1
ATOM 1490 C CA . THR B 1 29 ? -13.117 7.238 -8.023 1 97.69 29 THR B CA 1
ATOM 1491 C C . THR B 1 29 ? -12.102 6.781 -9.062 1 97.69 29 THR B C 1
ATOM 1493 O O . THR B 1 29 ? -12.109 5.621 -9.484 1 97.69 29 THR B O 1
ATOM 1496 N N . ILE B 1 30 ? -11.242 7.621 -9.422 1 97.12 30 ILE B N 1
ATOM 1497 C CA . ILE B 1 30 ? -10.18 7.238 -10.344 1 97.12 30 ILE B CA 1
ATOM 1498 C C . ILE B 1 30 ? -9.336 6.125 -9.727 1 97.12 30 ILE B C 1
ATOM 1500 O O . ILE B 1 30 ? -9.031 5.129 -10.383 1 97.12 30 ILE B O 1
ATOM 1504 N N . ALA B 1 31 ? -9.039 6.289 -8.469 1 97.06 31 ALA B N 1
ATOM 1505 C CA . ALA B 1 31 ? -8.164 5.328 -7.797 1 97.06 31 ALA B CA 1
ATOM 1506 C C . ALA B 1 31 ? -8.844 3.967 -7.676 1 97.06 31 ALA B C 1
ATOM 1508 O O . ALA B 1 31 ? -8.281 2.951 -8.094 1 97.06 31 ALA B O 1
ATOM 1509 N N . LEU B 1 32 ? -10.078 3.949 -7.262 1 97.88 32 LEU B N 1
ATOM 1510 C CA . LEU B 1 32 ? -10.672 2.68 -6.848 1 97.88 32 LEU B CA 1
ATOM 1511 C C . LEU B 1 32 ? -11.555 2.105 -7.945 1 97.88 32 LEU B C 1
ATOM 1513 O O . LEU B 1 32 ? -11.625 0.887 -8.125 1 97.88 32 LEU B O 1
ATOM 1517 N N . MET B 1 33 ? -12.234 2.932 -8.742 1 98.25 33 MET B N 1
ATOM 1518 C CA . MET B 1 33 ? -13.117 2.418 -9.781 1 98.25 33 MET B CA 1
ATOM 1519 C C . MET B 1 33 ? -12.312 1.882 -10.961 1 98.25 33 MET B C 1
ATOM 1521 O O . MET B 1 33 ? -12.625 0.821 -11.5 1 98.25 33 MET B O 1
ATOM 1525 N N . VAL B 1 34 ? -11.312 2.645 -11.289 1 97.94 34 VAL B N 1
ATOM 1526 C CA . VAL B 1 34 ? -10.461 2.18 -12.383 1 97.94 34 VAL B CA 1
ATOM 1527 C C . VAL B 1 34 ? -9.742 0.898 -11.961 1 97.94 34 VAL B C 1
ATOM 1529 O O . VAL B 1 34 ? -9.734 -0.086 -12.703 1 97.94 34 VAL B O 1
ATOM 1532 N N . SER B 1 35 ? -9.188 0.887 -10.82 1 97.81 35 SER B N 1
ATOM 1533 C CA . SER B 1 35 ? -8.508 -0.3 -10.32 1 97.81 35 SER B CA 1
ATOM 1534 C C . SER B 1 35 ? -9.453 -1.49 -10.234 1 97.81 35 SER B C 1
ATOM 1536 O O . SER B 1 35 ? -9.141 -2.578 -10.719 1 97.81 35 SER B O 1
ATOM 1538 N N . GLY B 1 36 ? -10.586 -1.255 -9.688 1 98.31 36 GLY B N 1
ATOM 1539 C CA . GLY B 1 36 ? -11.555 -2.336 -9.547 1 98.31 36 GLY B CA 1
ATOM 1540 C C . GLY B 1 36 ? -12.008 -2.9 -10.883 1 98.31 36 GLY B C 1
ATOM 1541 O O . GLY B 1 36 ? -12.109 -4.117 -11.047 1 98.31 36 GLY B O 1
ATOM 1542 N N . SER B 1 37 ? -12.242 -2.059 -11.859 1 98.31 37 SER B N 1
ATOM 1543 C CA . SER B 1 37 ? -12.672 -2.498 -13.18 1 98.31 37 SER B CA 1
ATOM 1544 C C . SER B 1 37 ? -11.594 -3.324 -13.875 1 98.31 37 SER B C 1
ATOM 1546 O O . SER B 1 37 ? -11.891 -4.344 -14.5 1 98.31 37 SER B O 1
ATOM 1548 N N . PHE B 1 38 ? -10.414 -2.92 -13.703 1 98.5 38 PHE B N 1
ATOM 1549 C CA . PHE B 1 38 ? -9.336 -3.645 -14.375 1 98.5 38 PHE B CA 1
ATOM 1550 C C . PHE B 1 38 ? -9.031 -4.949 -13.648 1 98.5 38 PHE B C 1
ATOM 1552 O O . PHE B 1 38 ? -8.562 -5.91 -14.258 1 98.5 38 PHE B O 1
ATOM 1559 N N . PHE B 1 39 ? -9.289 -5.02 -12.375 1 97.88 39 PHE B N 1
ATOM 1560 C CA . PHE B 1 39 ? -9.203 -6.309 -11.703 1 97.88 39 PHE B CA 1
ATOM 1561 C C . PHE B 1 39 ? -10.258 -7.27 -12.234 1 97.88 39 PHE B C 1
ATOM 1563 O O . PHE B 1 39 ? -10 -8.469 -12.383 1 97.88 39 PHE B O 1
ATOM 1570 N N . CYS B 1 40 ? -11.406 -6.738 -12.57 1 97.69 40 CYS B N 1
ATOM 1571 C CA . CYS B 1 40 ? -12.445 -7.578 -13.148 1 97.69 40 CYS B CA 1
ATOM 1572 C C . CYS B 1 40 ? -12.047 -8.055 -14.547 1 97.69 40 CYS B C 1
ATOM 1574 O O . CYS B 1 40 ? -12.242 -9.219 -14.883 1 97.69 40 CYS B O 1
ATOM 1576 N N . VAL B 1 41 ? -11.43 -7.172 -15.25 1 97.06 41 VAL B N 1
ATOM 1577 C CA . VAL B 1 41 ? -10.961 -7.52 -16.578 1 97.06 41 VAL B CA 1
ATOM 1578 C C . VAL B 1 41 ? -9.883 -8.594 -16.484 1 97.06 41 VAL B C 1
ATOM 1580 O O . VAL B 1 41 ? -9.859 -9.523 -17.297 1 97.06 41 VAL B O 1
ATOM 1583 N N . LEU B 1 42 ? -9.039 -8.547 -15.516 1 96 42 LEU B N 1
ATOM 1584 C CA . LEU B 1 42 ? -7.973 -9.516 -15.305 1 96 42 LEU B CA 1
ATOM 1585 C C . LEU B 1 42 ? -8.547 -10.914 -15.094 1 96 42 LEU B C 1
ATOM 1587 O O . LEU B 1 42 ? -7.938 -11.906 -15.5 1 96 42 LEU B O 1
ATOM 1591 N N . GLY B 1 43 ? -9.711 -10.914 -14.43 1 94.94 43 GLY B N 1
ATOM 1592 C CA . GLY B 1 43 ? -10.328 -12.203 -14.164 1 94.94 43 GLY B CA 1
ATOM 1593 C C . GLY B 1 43 ? -10.766 -12.922 -15.43 1 94.94 43 GLY B C 1
ATOM 1594 O O . GLY B 1 43 ? -10.883 -14.148 -15.445 1 94.94 43 GLY B O 1
ATOM 1595 N N . PHE B 1 44 ? -10.852 -12.234 -16.516 1 95.75 44 PHE B N 1
ATOM 1596 C CA . PHE B 1 44 ? -11.383 -12.844 -17.719 1 95.75 44 PHE B CA 1
ATOM 1597 C C . PHE B 1 44 ? -10.312 -12.938 -18.797 1 95.75 44 PHE B C 1
ATOM 1599 O O . PHE B 1 44 ? -10.586 -13.383 -19.922 1 95.75 44 PHE B O 1
ATOM 1606 N N . LEU B 1 45 ? -9.148 -12.586 -18.406 1 94.88 45 LEU B N 1
ATOM 1607 C CA . LEU B 1 45 ? -8.047 -12.719 -19.359 1 94.88 45 LEU B CA 1
ATOM 1608 C C . LEU B 1 45 ? -7.539 -14.156 -19.422 1 94.88 45 LEU B C 1
ATOM 1610 O O . LEU B 1 45 ? -7.348 -14.789 -18.375 1 94.88 45 LEU B O 1
ATOM 1614 N N . PRO B 1 46 ? -7.371 -14.648 -20.656 1 92.44 46 PRO B N 1
ATOM 1615 C CA . PRO B 1 46 ? -6.809 -16 -20.781 1 92.44 46 PRO B CA 1
ATOM 1616 C C . PRO B 1 46 ? -5.344 -16.062 -20.359 1 92.44 46 PRO B C 1
ATOM 1618 O O . PRO B 1 46 ? -4.672 -15.031 -20.281 1 92.44 46 PRO B O 1
ATOM 1621 N N . LYS B 1 47 ? -4.891 -17.281 -20.109 1 86.38 47 LYS B N 1
ATOM 1622 C CA . LYS B 1 47 ? -3.529 -17.531 -19.625 1 86.38 47 LYS B CA 1
ATOM 1623 C C . LYS B 1 47 ? -2.5 -17.125 -20.688 1 86.38 47 LYS B C 1
ATOM 1625 O O . LYS B 1 47 ? -1.375 -16.75 -20.344 1 86.38 47 LYS B O 1
ATOM 1630 N N . GLU B 1 48 ? -2.902 -17.125 -21.953 1 90.56 48 GLU B N 1
ATOM 1631 C CA . GLU B 1 48 ? -1.987 -16.875 -23.062 1 90.56 48 GLU B CA 1
ATOM 1632 C C . GLU B 1 48 ? -1.741 -15.375 -23.234 1 90.56 48 GLU B C 1
ATOM 1634 O O . GLU B 1 48 ? -0.788 -14.977 -23.906 1 90.56 48 GLU B O 1
ATOM 1639 N N . MET B 1 49 ? -2.484 -14.609 -22.5 1 92.25 49 MET B N 1
ATOM 1640 C CA . MET B 1 49 ? -2.354 -13.164 -22.641 1 92.25 49 MET B CA 1
ATOM 1641 C C . MET B 1 49 ? -1.661 -12.547 -21.438 1 92.25 49 MET B C 1
ATOM 1643 O O . MET B 1 49 ? -2.205 -11.648 -20.797 1 92.25 49 MET B O 1
ATOM 1647 N N . ALA B 1 50 ? -0.491 -12.938 -21.172 1 91.12 50 ALA B N 1
ATOM 1648 C CA . ALA B 1 50 ? 0.267 -12.508 -19.984 1 91.12 50 ALA B CA 1
ATOM 1649 C C . ALA B 1 50 ? 0.676 -11.047 -20.109 1 91.12 50 ALA B C 1
ATOM 1651 O O . ALA B 1 50 ? 0.688 -10.32 -19.109 1 91.12 50 ALA B O 1
ATOM 1652 N N . SER B 1 51 ? 1.036 -10.609 -21.281 1 93.81 51 SER B N 1
ATOM 1653 C CA . SER B 1 51 ? 1.435 -9.219 -21.484 1 93.81 51 SER B CA 1
ATOM 1654 C C . SER B 1 51 ? 0.279 -8.266 -21.203 1 93.81 51 SER B C 1
ATOM 1656 O O . SER B 1 51 ? 0.484 -7.168 -20.672 1 93.81 51 SER B O 1
ATOM 1658 N N . TYR B 1 52 ? -0.91 -8.641 -21.562 1 96.12 52 TYR B N 1
ATOM 1659 C CA . TYR B 1 52 ? -2.086 -7.82 -21.281 1 96.12 52 TYR B CA 1
ATOM 1660 C C . TYR B 1 52 ? -2.396 -7.797 -19.797 1 96.12 52 TYR B C 1
ATOM 1662 O O . TYR B 1 52 ? -2.871 -6.785 -19.266 1 96.12 52 TYR B O 1
ATOM 1670 N N . ALA B 1 53 ? -2.141 -8.898 -19.125 1 95.75 53 ALA B N 1
ATOM 1671 C CA . ALA B 1 53 ? -2.305 -8.938 -17.672 1 95.75 53 ALA B CA 1
ATOM 1672 C C . ALA B 1 53 ? -1.337 -7.977 -16.984 1 95.75 53 ALA B C 1
ATOM 1674 O O . ALA B 1 53 ? -1.727 -7.234 -16.094 1 95.75 53 ALA B O 1
ATOM 1675 N N . LEU B 1 54 ? -0.138 -7.973 -17.469 1 96.25 54 LEU B N 1
ATOM 1676 C CA . LEU B 1 54 ? 0.877 -7.078 -16.922 1 96.25 54 LEU B CA 1
ATOM 1677 C C . LEU B 1 54 ? 0.498 -5.621 -17.156 1 96.25 54 LEU B C 1
ATOM 1679 O O . LEU B 1 54 ? 0.656 -4.785 -16.266 1 96.25 54 LEU B O 1
ATOM 1683 N N . ALA B 1 55 ? 0.041 -5.301 -18.281 1 96.31 55 ALA B N 1
ATOM 1684 C CA . ALA B 1 55 ? -0.4 -3.943 -18.594 1 96.31 55 ALA B CA 1
ATOM 1685 C C . ALA B 1 55 ? -1.56 -3.525 -17.703 1 96.31 55 ALA B C 1
ATOM 1687 O O . ALA B 1 55 ? -1.616 -2.383 -17.234 1 96.31 55 ALA B O 1
ATOM 1688 N N . SER B 1 56 ? -2.514 -4.422 -17.531 1 97.12 56 SER B N 1
ATOM 1689 C CA . SER B 1 56 ? -3.641 -4.145 -16.641 1 97.12 56 SER B CA 1
ATOM 1690 C C . SER B 1 56 ? -3.17 -3.889 -15.219 1 97.12 56 SER B C 1
ATOM 1692 O O . SER B 1 56 ? -3.662 -2.977 -14.547 1 97.12 56 SER B O 1
ATOM 1694 N N . LEU B 1 57 ? -2.193 -4.641 -14.828 1 96.75 57 LEU B N 1
ATOM 1695 C CA . LEU B 1 57 ? -1.661 -4.457 -13.477 1 96.75 57 LEU B CA 1
ATOM 1696 C C . LEU B 1 57 ? -0.96 -3.109 -13.352 1 96.75 57 LEU B C 1
ATOM 1698 O O . LEU B 1 57 ? -1.026 -2.469 -12.297 1 96.75 57 LEU B O 1
ATOM 1702 N N . LEU B 1 58 ? -0.323 -2.703 -14.375 1 96.88 58 LEU B N 1
ATOM 1703 C CA . LEU B 1 58 ? 0.315 -1.393 -14.367 1 96.88 58 LEU B CA 1
ATOM 1704 C C . LEU B 1 58 ? -0.722 -0.283 -14.234 1 96.88 58 LEU B C 1
ATOM 1706 O O . LEU B 1 58 ? -0.542 0.648 -13.445 1 96.88 58 LEU B O 1
ATOM 1710 N N . ILE B 1 59 ? -1.782 -0.396 -14.93 1 97.31 59 ILE B N 1
ATOM 1711 C CA . ILE B 1 59 ? -2.857 0.588 -14.867 1 97.31 59 ILE B CA 1
ATOM 1712 C C . ILE B 1 59 ? -3.471 0.6 -13.469 1 97.31 59 ILE B C 1
ATOM 1714 O O . ILE B 1 59 ? -3.738 1.666 -12.914 1 97.31 59 ILE B O 1
ATOM 1718 N N . ILE B 1 60 ? -3.674 -0.574 -12.883 1 97.5 60 ILE B N 1
ATOM 1719 C CA . ILE B 1 60 ? -4.219 -0.706 -11.531 1 97.5 60 ILE B CA 1
ATOM 1720 C C . ILE B 1 60 ? -3.318 0.024 -10.539 1 97.5 60 ILE B C 1
ATOM 1722 O O . ILE B 1 60 ? -3.791 0.85 -9.758 1 97.5 60 ILE B O 1
ATOM 1726 N N . GLU B 1 61 ? -2.043 -0.151 -10.625 1 95.81 61 GLU B N 1
ATOM 1727 C CA . GLU B 1 61 ? -1.1 0.448 -9.688 1 95.81 61 GLU B CA 1
ATOM 1728 C C . GLU B 1 61 ? -1.036 1.963 -9.859 1 95.81 61 GLU B C 1
ATOM 1730 O O . GLU B 1 61 ? -1.021 2.705 -8.875 1 95.81 61 GLU B O 1
ATOM 1735 N N . CYS B 1 62 ? -1.039 2.404 -11.086 1 93.81 62 CYS B N 1
ATOM 1736 C CA . CYS B 1 62 ? -0.991 3.834 -11.367 1 93.81 62 CYS B CA 1
ATOM 1737 C C . CYS B 1 62 ? -2.25 4.531 -10.867 1 93.81 62 CYS B C 1
ATOM 1739 O O . CYS B 1 62 ? -2.176 5.605 -10.273 1 93.81 62 CYS B O 1
ATOM 1741 N N . SER B 1 63 ? -3.342 3.928 -11.039 1 95.81 63 SER B N 1
ATOM 1742 C CA . SER B 1 63 ? -4.609 4.512 -10.609 1 95.81 63 SER B CA 1
ATOM 1743 C C . SER B 1 63 ? -4.707 4.562 -9.094 1 95.81 63 SER B C 1
ATOM 1745 O O . SER B 1 63 ? -5.215 5.531 -8.523 1 95.81 63 SER B O 1
ATOM 1747 N N . THR B 1 64 ? -4.227 3.553 -8.445 1 94.25 64 THR B N 1
ATOM 1748 C CA . THR B 1 64 ? -4.32 3.467 -6.992 1 94.25 64 THR B CA 1
ATOM 1749 C C . THR B 1 64 ? -3.543 4.602 -6.332 1 94.25 64 THR B C 1
ATOM 1751 O O . THR B 1 64 ? -3.885 5.039 -5.234 1 94.25 64 THR B O 1
ATOM 1754 N N . GLY B 1 65 ? -2.516 5.184 -7.012 1 91.06 65 GLY B N 1
ATOM 1755 C CA . GLY B 1 65 ? -1.731 6.285 -6.48 1 91.06 65 GLY B CA 1
ATOM 1756 C C . GLY B 1 65 ? -2.555 7.531 -6.215 1 91.06 65 GLY B C 1
ATOM 1757 O O . GLY B 1 65 ? -2.17 8.383 -5.406 1 91.06 65 GLY B O 1
ATOM 1758 N N . PHE B 1 66 ? -3.709 7.621 -6.715 1 92.75 66 PHE B N 1
ATOM 1759 C CA . PHE B 1 66 ? -4.547 8.812 -6.605 1 92.75 66 PHE B CA 1
ATOM 1760 C C . PHE B 1 66 ? -5.367 8.781 -5.324 1 92.75 66 PHE B C 1
ATOM 1762 O O . PHE B 1 66 ? -6.062 9.742 -5 1 92.75 66 PHE B O 1
ATOM 1769 N N . ILE B 1 67 ? -5.129 7.734 -4.551 1 92.88 67 ILE B N 1
ATOM 1770 C CA . ILE B 1 67 ? -5.926 7.574 -3.34 1 92.88 67 ILE B CA 1
ATOM 1771 C C . ILE B 1 67 ? -5.523 8.633 -2.314 1 92.88 67 ILE B C 1
ATOM 1773 O O . ILE B 1 67 ? -6.309 8.969 -1.426 1 92.88 67 ILE B O 1
ATOM 1777 N N . CYS B 1 68 ? -4.355 9.211 -2.439 1 89.5 68 CYS B N 1
ATOM 1778 C CA . CYS B 1 68 ? -3.855 10.227 -1.513 1 89.5 68 CYS B CA 1
ATOM 1779 C C . CYS B 1 68 ? -4.684 11.5 -1.6 1 89.5 68 CYS B C 1
ATOM 1781 O O . CYS B 1 68 ? -4.871 12.195 -0.598 1 89.5 68 CYS B O 1
ATOM 1783 N N . GLY B 1 69 ? -5.227 11.789 -2.771 1 89.75 69 GLY B N 1
ATOM 1784 C CA . GLY B 1 69 ? -6.07 12.961 -2.949 1 89.75 69 GLY B CA 1
ATOM 1785 C C . GLY B 1 69 ? -7.531 12.695 -2.637 1 89.75 69 GLY B C 1
ATOM 1786 O O . GLY B 1 69 ? -8.352 13.617 -2.662 1 89.75 69 GLY B O 1
ATOM 1787 N N . GLY B 1 70 ? -7.816 11.469 -2.27 1 93.31 70 GLY B N 1
ATOM 1788 C CA . GLY B 1 70 ? -9.18 11.086 -1.96 1 93.31 70 GLY B CA 1
ATOM 1789 C C . GLY B 1 70 ? -9.383 10.711 -0.504 1 93.31 70 GLY B C 1
ATOM 1790 O O . GLY B 1 70 ? -9.383 11.578 0.371 1 93.31 70 GLY B O 1
ATOM 1791 N N . PHE B 1 71 ? -9.25 9.469 -0.248 1 94.12 71 PHE B N 1
ATOM 1792 C CA . PHE B 1 71 ? -9.531 8.914 1.072 1 94.12 71 PHE B CA 1
ATOM 1793 C C . PHE B 1 71 ? -8.562 9.477 2.107 1 94.12 71 PHE B C 1
ATOM 1795 O O . PHE B 1 71 ? -8.969 9.859 3.205 1 94.12 71 PHE B O 1
ATOM 1802 N N . TYR B 1 72 ? -7.316 9.562 1.74 1 91.19 72 TYR B N 1
ATOM 1803 C CA . TYR B 1 72 ? -6.324 10.031 2.699 1 91.19 72 TYR B CA 1
ATOM 1804 C C . TYR B 1 72 ? -6.484 11.523 2.971 1 91.19 72 TYR B C 1
ATOM 1806 O O . TYR B 1 72 ? -6.34 11.977 4.109 1 91.19 72 TYR B O 1
ATOM 1814 N N . LYS B 1 73 ? -6.734 12.266 1.981 1 89.81 73 LYS B N 1
ATOM 1815 C CA . LYS B 1 73 ? -6.988 13.695 2.174 1 89.81 73 LYS B CA 1
ATOM 1816 C C . LYS B 1 73 ? -8.234 13.922 3.025 1 89.81 73 LYS B C 1
ATOM 1818 O O . LYS B 1 73 ? -8.25 14.789 3.896 1 89.81 73 LYS B O 1
ATOM 1823 N N . CYS B 1 74 ? -9.266 13.141 2.787 1 94 74 CYS B N 1
ATOM 1824 C CA . CYS B 1 74 ? -10.484 13.211 3.58 1 94 74 CYS B CA 1
ATOM 1825 C C . CYS B 1 74 ? -10.195 12.961 5.055 1 94 74 CYS B C 1
ATOM 1827 O O . CYS B 1 74 ? -10.648 13.703 5.922 1 94 74 CYS B O 1
ATOM 1829 N N . ALA B 1 75 ? -9.438 11.992 5.301 1 92.5 75 ALA B N 1
ATOM 1830 C CA . ALA B 1 75 ? -9.094 11.633 6.672 1 92.5 75 ALA B CA 1
ATOM 1831 C C . ALA B 1 75 ? -8.32 12.758 7.359 1 92.5 75 ALA B C 1
ATOM 1833 O O . ALA B 1 75 ? -8.539 13.039 8.539 1 92.5 75 ALA B O 1
ATOM 1834 N N . THR B 1 76 ? -7.441 13.414 6.602 1 88.19 76 THR B N 1
ATOM 1835 C CA . THR B 1 76 ? -6.629 14.492 7.168 1 88.19 76 THR B CA 1
ATOM 1836 C C . THR B 1 76 ? -7.492 15.703 7.496 1 88.19 76 THR B C 1
ATOM 1838 O O . THR B 1 76 ? -7.309 16.344 8.539 1 88.19 76 THR B O 1
ATOM 1841 N N . LEU B 1 77 ? -8.398 15.977 6.605 1 88.94 77 LEU B N 1
ATOM 1842 C CA . LEU B 1 77 ? -9.273 17.125 6.816 1 88.94 77 LEU B CA 1
ATOM 1843 C C . LEU B 1 77 ? -10.219 16.891 7.988 1 88.94 77 LEU B C 1
ATOM 1845 O O . LEU B 1 77 ? -10.508 17.812 8.75 1 88.94 77 LEU B O 1
ATOM 1849 N N . VAL B 1 78 ? -10.648 15.68 8.141 1 91.5 78 VAL B N 1
ATOM 1850 C CA . VAL B 1 78 ? -11.594 15.336 9.203 1 91.5 78 VAL B CA 1
ATOM 1851 C C . VAL B 1 78 ? -10.867 15.289 10.547 1 91.5 78 VAL B C 1
ATOM 1853 O O . VAL B 1 78 ? -11.406 15.727 11.562 1 91.5 78 VAL B O 1
ATOM 1856 N N . ALA B 1 79 ? -9.641 14.953 10.555 1 91.06 79 ALA B N 1
ATOM 1857 C CA . ALA B 1 79 ? -8.922 14.727 11.812 1 91.06 79 ALA B CA 1
ATOM 1858 C C . ALA B 1 79 ? -8.117 15.961 12.219 1 91.06 79 ALA B C 1
ATOM 1860 O O . ALA B 1 79 ? -7.707 16.078 13.367 1 91.06 79 ALA B O 1
ATOM 1861 N N . ARG B 1 80 ? -7.801 16.828 11.375 1 85.06 80 ARG B N 1
ATOM 1862 C CA . ARG B 1 80 ? -7.086 18.078 11.586 1 85.06 80 ARG B CA 1
ATOM 1863 C C . ARG B 1 80 ? -5.84 17.859 12.438 1 85.06 80 ARG B C 1
ATOM 1865 O O . ARG B 1 80 ? -4.918 17.156 12.023 1 85.06 80 ARG B O 1
ATOM 1872 N N . GLN B 1 81 ? -5.949 18.234 13.797 1 81.56 81 GLN B N 1
ATOM 1873 C CA . GLN B 1 81 ? -4.77 18.188 14.656 1 81.56 81 GLN B CA 1
ATOM 1874 C C . GLN B 1 81 ? -4.367 16.75 14.953 1 81.56 81 GLN B C 1
ATOM 1876 O O . GLN B 1 81 ? -3.219 16.484 15.312 1 81.56 81 GLN B O 1
ATOM 1881 N N . HIS B 1 82 ? -5.23 15.844 14.727 1 82.81 82 HIS B N 1
ATOM 1882 C CA . HIS B 1 82 ? -4.949 14.438 14.992 1 82.81 82 HIS B CA 1
ATOM 1883 C C . HIS B 1 82 ? -4.762 13.664 13.688 1 82.81 82 HIS B C 1
ATOM 1885 O O . HIS B 1 82 ? -4.926 12.445 13.664 1 82.81 82 HIS B O 1
ATOM 1891 N N . SER B 1 83 ? -4.418 14.391 12.648 1 83.31 83 SER B N 1
ATOM 1892 C CA . SER B 1 83 ? -4.375 13.805 11.312 1 83.31 83 SER B CA 1
ATOM 1893 C C . SER B 1 83 ? -3.359 12.672 11.234 1 83.31 83 SER B C 1
ATOM 1895 O O . SER B 1 83 ? -3.656 11.602 10.695 1 83.31 83 SER B O 1
ATOM 1897 N N . HIS B 1 84 ? -2.191 12.805 11.844 1 78.44 84 HIS B N 1
ATOM 1898 C CA . HIS B 1 84 ? -1.158 11.773 11.75 1 78.44 84 HIS B CA 1
ATOM 1899 C C . HIS B 1 84 ? -1.577 10.5 12.477 1 78.44 84 HIS B C 1
ATOM 1901 O O . HIS B 1 84 ? -1.319 9.398 11.992 1 78.44 84 HIS B O 1
ATOM 1907 N N . PHE B 1 85 ? -2.182 10.742 13.602 1 83.25 85 PHE B N 1
ATOM 1908 C CA . PHE B 1 85 ? -2.654 9.594 14.367 1 83.25 85 PHE B CA 1
ATOM 1909 C C . PHE B 1 85 ? -3.715 8.82 13.586 1 83.25 85 PHE B C 1
ATOM 1911 O O . PHE B 1 85 ? -3.658 7.594 13.5 1 83.25 85 PHE B O 1
ATOM 1918 N N . VAL B 1 86 ? -4.676 9.5 13.008 1 88.38 86 VAL B N 1
ATOM 1919 C CA . VAL B 1 86 ? -5.762 8.867 12.266 1 88.38 86 VAL B CA 1
ATOM 1920 C C . VAL B 1 86 ? -5.211 8.195 11.016 1 88.38 86 VAL B C 1
ATOM 1922 O O . VAL B 1 86 ? -5.574 7.066 10.695 1 88.38 86 VAL B O 1
ATOM 1925 N N . LEU B 1 87 ? -4.297 8.844 10.352 1 88.25 87 LEU B N 1
ATOM 1926 C CA . LEU B 1 87 ? -3.688 8.273 9.156 1 88.25 87 LEU B CA 1
ATOM 1927 C C . LEU B 1 87 ? -2.928 6.996 9.484 1 88.25 87 LEU B C 1
ATOM 1929 O O . LEU B 1 87 ? -2.957 6.031 8.719 1 88.25 87 LEU B O 1
ATOM 1933 N N . SER B 1 88 ? -2.32 7.016 10.672 1 86.88 88 SER B N 1
ATOM 1934 C CA . SER B 1 88 ? -1.613 5.809 11.094 1 86.88 88 SER B CA 1
ATOM 1935 C C . SER B 1 88 ? -2.582 4.66 11.344 1 86.88 88 SER B C 1
ATOM 1937 O O . SER B 1 88 ? -2.307 3.518 10.969 1 86.88 88 SER B O 1
ATOM 1939 N N . GLN B 1 89 ? -3.67 4.973 11.961 1 91.56 89 GLN B N 1
ATOM 1940 C CA . GLN B 1 89 ? -4.668 3.938 12.211 1 91.56 89 GLN B CA 1
ATOM 1941 C C . GLN B 1 89 ? -5.258 3.416 10.906 1 91.56 89 GLN B C 1
ATOM 1943 O O . GLN B 1 89 ? -5.434 2.207 10.734 1 91.56 89 GLN B O 1
ATOM 1948 N N . ILE B 1 90 ? -5.473 4.281 9.992 1 91.56 90 ILE B N 1
ATOM 1949 C CA . ILE B 1 90 ? -6.008 3.902 8.688 1 91.56 90 ILE B CA 1
ATOM 1950 C C . ILE B 1 90 ? -5.008 3.008 7.957 1 91.56 90 ILE B C 1
ATOM 1952 O O . ILE B 1 90 ? -5.383 1.971 7.402 1 91.56 90 ILE B O 1
ATOM 1956 N N . GLN B 1 91 ? -3.789 3.424 7.988 1 89.81 91 GLN B N 1
ATOM 1957 C CA . GLN B 1 91 ? -2.75 2.645 7.324 1 89.81 91 GLN B CA 1
ATOM 1958 C C . GLN B 1 91 ? -2.645 1.245 7.922 1 89.81 91 GLN B C 1
ATOM 1960 O O . GLN B 1 91 ? -2.504 0.261 7.195 1 89.81 91 GLN B O 1
ATOM 1965 N N . PHE B 1 92 ? -2.721 1.178 9.195 1 90.69 92 PHE B N 1
ATOM 1966 C CA . PHE B 1 92 ? -2.639 -0.112 9.875 1 90.69 92 PHE B CA 1
ATOM 1967 C C . PHE B 1 92 ? -3.811 -1.004 9.484 1 90.69 92 PHE B C 1
ATOM 1969 O O . PHE B 1 92 ? -3.623 -2.182 9.172 1 90.69 92 PHE B O 1
ATOM 1976 N N . ILE B 1 93 ? -4.961 -0.485 9.461 1 92.5 93 ILE B N 1
ATOM 1977 C CA . ILE B 1 93 ? -6.152 -1.232 9.07 1 92.5 93 ILE B CA 1
ATOM 1978 C C . ILE B 1 93 ? -6.039 -1.656 7.609 1 92.5 93 ILE B C 1
ATOM 1980 O O . ILE B 1 93 ? -6.398 -2.781 7.254 1 92.5 93 ILE B O 1
ATOM 1984 N N . LYS B 1 94 ? -5.5 -0.741 6.793 1 90.62 94 LYS B N 1
ATOM 1985 C CA . LYS B 1 94 ? -5.293 -1.05 5.383 1 90.62 94 LYS B CA 1
ATOM 1986 C C . LYS B 1 94 ? -4.312 -2.209 5.211 1 90.62 94 LYS B C 1
ATOM 1988 O O . LYS B 1 94 ? -4.551 -3.113 4.406 1 90.62 94 LYS B O 1
ATOM 1993 N N . CYS B 1 95 ? -3.264 -2.205 5.941 1 92.25 95 CYS B N 1
ATOM 1994 C CA . CYS B 1 95 ? -2.273 -3.273 5.863 1 92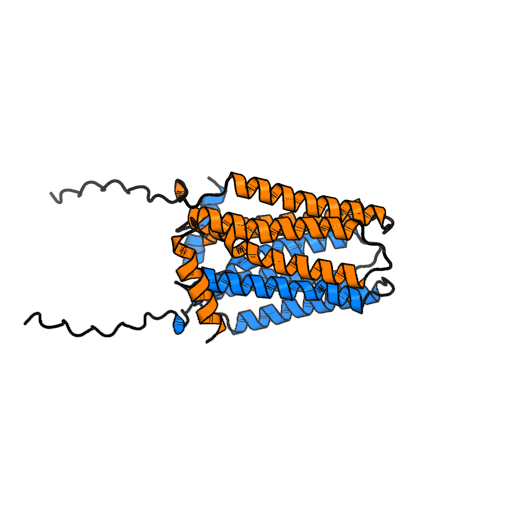.25 95 CYS B CA 1
ATOM 1995 C C . CYS B 1 95 ? -2.873 -4.605 6.301 1 92.25 95 CYS B C 1
ATOM 1997 O O . CYS B 1 95 ? -2.648 -5.633 5.66 1 92.25 95 CYS B O 1
ATOM 1999 N N . LEU B 1 96 ? -3.668 -4.531 7.293 1 91.12 96 LEU B N 1
ATOM 2000 C CA . LEU B 1 96 ? -4.328 -5.746 7.754 1 91.12 96 LEU B CA 1
ATOM 2001 C C . LEU B 1 96 ? -5.316 -6.254 6.711 1 91.12 96 LEU B C 1
ATOM 2003 O O . LEU B 1 96 ? -5.426 -7.465 6.488 1 91.12 96 LEU B O 1
ATOM 2007 N N . SER B 1 97 ? -5.965 -5.344 6.113 1 91.88 97 SER B N 1
ATOM 2008 C CA . SER B 1 97 ? -6.949 -5.723 5.105 1 91.88 97 SER B CA 1
ATOM 2009 C C . SER B 1 97 ? -6.281 -6.309 3.869 1 91.88 97 SER B C 1
ATOM 2011 O O . SER B 1 97 ? -6.871 -7.137 3.174 1 91.88 97 SER B O 1
ATOM 2013 N N . LEU B 1 98 ? -5.07 -5.828 3.576 1 89.62 98 LEU B N 1
ATOM 2014 C CA . LEU B 1 98 ? -4.336 -6.352 2.43 1 89.62 98 LEU B CA 1
ATOM 2015 C C . LEU B 1 98 ? -4.035 -7.836 2.607 1 89.62 98 LEU B C 1
ATOM 2017 O O . LEU B 1 98 ? -3.799 -8.547 1.63 1 89.62 98 LEU B O 1
ATOM 2021 N N . PHE B 1 99 ? -4.102 -8.281 3.854 1 94.31 99 PHE B N 1
ATOM 2022 C CA . PHE B 1 99 ? -3.85 -9.695 4.117 1 94.31 99 PHE B CA 1
ATOM 2023 C C . PHE B 1 99 ? -4.98 -10.562 3.574 1 94.31 99 PHE B C 1
ATOM 2025 O O . PHE B 1 99 ? -4.797 -11.758 3.34 1 94.31 99 PHE B O 1
ATOM 2032 N N . ILE B 1 100 ? -6.062 -10.016 3.336 1 92.19 100 ILE B N 1
ATOM 2033 C CA . ILE B 1 100 ? -7.203 -10.75 2.801 1 92.19 100 ILE B CA 1
ATOM 2034 C C . ILE B 1 100 ? -6.84 -11.352 1.444 1 92.19 100 ILE B C 1
ATOM 2036 O O . ILE B 1 100 ? -7.281 -12.453 1.108 1 92.19 100 ILE B O 1
ATOM 2040 N N . GLU B 1 101 ? -5.938 -10.711 0.738 1 93 101 GLU B N 1
ATOM 2041 C CA . GLU B 1 101 ? -5.586 -11.18 -0.598 1 93 101 GLU B CA 1
ATOM 2042 C C . GLU B 1 101 ? -4.855 -12.523 -0.538 1 93 101 GLU B C 1
ATOM 2044 O O . GLU B 1 101 ? -5.305 -13.508 -1.131 1 93 101 GLU B O 1
ATOM 2049 N N . PRO B 1 102 ? -3.768 -12.656 0.189 1 93.5 102 PRO B N 1
ATOM 2050 C CA . PRO B 1 102 ? -3.131 -13.969 0.264 1 93.5 102 PRO B CA 1
ATOM 2051 C C . PRO B 1 102 ? -4.008 -15.016 0.953 1 93.5 102 PRO B C 1
ATOM 2053 O O . PRO B 1 102 ? -3.928 -16.203 0.632 1 93.5 102 PRO B O 1
ATOM 2056 N N . LEU B 1 103 ? -4.859 -14.562 1.838 1 94.31 103 LEU B N 1
ATOM 2057 C CA . LEU B 1 103 ? -5.797 -15.484 2.471 1 94.31 103 LEU B CA 1
ATOM 2058 C C . LEU B 1 103 ? -6.773 -16.047 1.447 1 94.31 103 LEU B C 1
ATOM 2060 O O . LEU B 1 103 ? -7.031 -17.266 1.432 1 94.31 103 LEU B O 1
ATOM 2064 N N . LEU B 1 104 ? -7.27 -15.219 0.568 1 94.94 104 LEU B N 1
ATOM 2065 C CA . LEU B 1 104 ? -8.164 -15.664 -0.496 1 94.94 104 LEU B CA 1
ATOM 2066 C C . LEU B 1 104 ? -7.445 -16.625 -1.439 1 94.94 104 LEU B C 1
ATOM 2068 O O . LEU B 1 104 ? -8 -17.656 -1.814 1 94.94 104 LEU B O 1
ATOM 2072 N N . VAL B 1 105 ? -6.273 -16.297 -1.771 1 93.5 105 VAL B N 1
ATOM 2073 C CA . VAL B 1 105 ? -5.504 -17.141 -2.682 1 93.5 105 VAL B CA 1
ATOM 2074 C C . VAL B 1 105 ? -5.27 -18.516 -2.041 1 93.5 105 VAL B C 1
ATOM 2076 O O . VAL B 1 105 ? -5.414 -19.547 -2.697 1 93.5 105 VAL B O 1
ATOM 2079 N N . PHE B 1 106 ? -4.961 -18.438 -0.739 1 92.75 106 PHE B N 1
ATOM 2080 C CA . PHE B 1 106 ? -4.699 -19.656 0.008 1 92.75 106 PHE B CA 1
ATOM 2081 C C . PHE B 1 106 ? -5.949 -20.531 0.074 1 92.75 106 PHE B C 1
ATOM 2083 O O . PHE B 1 106 ? -5.863 -21.75 -0.067 1 92.75 106 PHE B O 1
ATOM 2090 N N . LEU B 1 107 ? -7.051 -19.984 0.129 1 94.19 107 LEU B N 1
ATOM 2091 C CA . LEU B 1 107 ? -8.289 -20.719 0.354 1 94.19 107 LEU B CA 1
ATOM 2092 C C . LEU B 1 107 ? -8.93 -21.125 -0.97 1 94.19 107 LEU B C 1
ATOM 2094 O O . LEU B 1 107 ? -9.602 -22.156 -1.05 1 94.19 107 LEU B O 1
ATOM 2098 N N . ILE B 1 108 ? -8.68 -20.422 -2.012 1 95 108 ILE B N 1
ATOM 2099 C CA . ILE B 1 108 ? -9.445 -20.609 -3.244 1 95 108 ILE B CA 1
ATOM 2100 C C . ILE B 1 108 ? -8.555 -21.266 -4.305 1 95 108 ILE B C 1
ATOM 2102 O O . ILE B 1 108 ? -9 -22.172 -5.02 1 95 108 ILE B O 1
ATOM 2106 N N . CYS B 1 109 ? -7.328 -20.844 -4.453 1 92.25 109 CYS B N 1
ATOM 2107 C CA . CYS B 1 109 ? -6.465 -21.281 -5.543 1 92.25 109 CYS B CA 1
ATOM 2108 C C . CYS B 1 109 ? -5.727 -22.562 -5.168 1 92.25 109 CYS B C 1
ATOM 2110 O O . CYS B 1 109 ? -4.5 -22.625 -5.258 1 92.25 109 CYS B O 1
ATOM 2112 N N . LYS B 1 110 ? -6.453 -23.625 -4.988 1 89.94 110 LYS B N 1
ATOM 2113 C CA . LYS B 1 110 ? -5.863 -24.906 -4.59 1 89.94 110 LYS B CA 1
ATOM 2114 C C . LYS B 1 110 ? -5.266 -25.625 -5.793 1 89.94 110 LYS B C 1
ATOM 2116 O O . LYS B 1 110 ? -4.227 -26.281 -5.676 1 89.94 110 LYS B O 1
ATOM 2121 N N . HIS B 1 111 ? -5.883 -25.484 -6.988 1 90.31 111 HIS B N 1
ATOM 2122 C CA . HIS B 1 111 ? -5.43 -26.203 -8.172 1 90.31 111 HIS B CA 1
ATOM 2123 C C . HIS B 1 111 ? -4.828 -25.234 -9.203 1 90.31 111 HIS B C 1
ATOM 2125 O O . HIS B 1 111 ? -4.496 -25.641 -10.312 1 90.31 111 HIS B O 1
ATOM 2131 N N . ASN B 1 112 ? -4.703 -23.922 -8.805 1 86.44 112 ASN B N 1
ATOM 2132 C CA . ASN B 1 112 ? -4.094 -22.922 -9.672 1 86.44 112 ASN B CA 1
ATOM 2133 C C . ASN B 1 112 ? -4.766 -22.875 -11.039 1 86.44 112 ASN B C 1
ATOM 2135 O O . ASN B 1 112 ? -4.086 -22.812 -12.062 1 86.44 112 ASN B O 1
ATOM 2139 N N . SER B 1 113 ? -6.113 -23.031 -11.07 1 91 113 SER B N 1
ATOM 2140 C CA . SER B 1 113 ? -6.863 -22.953 -12.32 1 91 113 SER B CA 1
ATOM 2141 C C . SER B 1 113 ? -7.25 -21.516 -12.641 1 91 113 SER B C 1
ATOM 2143 O O . SER B 1 113 ? -7.246 -20.656 -11.758 1 91 113 SER B O 1
ATOM 2145 N N . LEU B 1 114 ? -7.566 -21.266 -13.867 1 91.62 114 LEU B N 1
ATOM 2146 C CA . LEU B 1 114 ? -7.965 -19.938 -14.32 1 91.62 114 LEU B CA 1
ATOM 2147 C C . LEU B 1 114 ? -9.258 -19.5 -13.648 1 91.62 114 LEU B C 1
ATOM 2149 O O . LEU B 1 114 ? -9.438 -18.328 -13.344 1 91.62 114 LEU B O 1
ATOM 2153 N N . THR B 1 115 ? -10.188 -20.438 -13.438 1 94.38 115 THR B N 1
ATOM 2154 C CA . THR B 1 115 ? -11.477 -20.125 -12.82 1 94.38 115 THR B CA 1
ATOM 2155 C C . THR B 1 115 ? -11.281 -19.672 -11.367 1 94.38 115 THR B C 1
ATOM 2157 O O . THR B 1 115 ? -11.969 -18.766 -10.891 1 94.38 115 THR B O 1
ATOM 2160 N N . GLU B 1 116 ? -10.383 -20.297 -10.672 1 95.38 116 GLU B N 1
ATOM 2161 C CA . GLU B 1 116 ? -10.086 -19.938 -9.289 1 95.38 116 GLU B CA 1
ATOM 2162 C C . GLU B 1 116 ? -9.5 -18.531 -9.203 1 95.38 116 GLU B C 1
ATOM 2164 O O . GLU B 1 116 ? -9.906 -17.734 -8.359 1 95.38 116 GLU B O 1
ATOM 2169 N N . TRP B 1 117 ? -8.57 -18.219 -10.062 1 93.62 117 TRP B N 1
ATOM 2170 C CA . TRP B 1 117 ? -7.977 -16.875 -10.102 1 93.62 117 TRP B CA 1
ATOM 2171 C C . TRP B 1 117 ? -9.016 -15.836 -10.492 1 93.62 117 TRP B C 1
ATOM 2173 O O . TRP B 1 117 ? -8.984 -14.703 -10.008 1 93.62 117 TRP B O 1
ATOM 2183 N N . ARG B 1 118 ? -9.914 -16.172 -11.375 1 96.44 118 ARG B N 1
ATOM 2184 C CA . ARG B 1 118 ? -11 -15.281 -11.75 1 96.44 118 ARG B CA 1
ATOM 2185 C C . ARG B 1 118 ? -11.828 -14.867 -10.539 1 96.44 118 ARG B C 1
ATOM 2187 O O . ARG B 1 118 ? -12.164 -13.695 -10.375 1 96.44 118 ARG B O 1
ATOM 2194 N N . VAL B 1 119 ? -12.125 -15.781 -9.727 1 97.12 119 VAL B N 1
ATOM 2195 C CA . VAL B 1 119 ? -12.914 -15.508 -8.523 1 97.12 119 VAL B CA 1
ATOM 2196 C C . VAL B 1 119 ? -12.164 -14.531 -7.621 1 97.12 119 VAL B C 1
ATOM 2198 O O . VAL B 1 119 ? -12.75 -13.586 -7.102 1 97.12 119 VAL B O 1
ATOM 2201 N N . VAL B 1 120 ? -10.875 -14.781 -7.426 1 96.06 120 VAL B N 1
ATOM 2202 C CA . VAL B 1 120 ? -10.062 -13.93 -6.562 1 96.06 120 VAL B CA 1
ATOM 2203 C C . VAL B 1 120 ? -10.047 -12.508 -7.117 1 96.06 120 VAL B C 1
ATOM 2205 O O . VAL B 1 120 ? -10.258 -11.539 -6.375 1 96.06 120 VAL B O 1
ATOM 2208 N N . PHE B 1 121 ? -9.867 -12.297 -8.391 1 97.12 121 PHE B N 1
ATOM 2209 C CA . PHE B 1 121 ? -9.797 -10.977 -9.008 1 97.12 121 PHE B CA 1
ATOM 2210 C C . PHE B 1 121 ? -11.156 -10.289 -8.961 1 97.12 121 PHE B C 1
ATOM 2212 O O . PHE B 1 121 ? -11.234 -9.078 -8.734 1 97.12 121 PHE B O 1
ATOM 2219 N N . LEU B 1 122 ? -12.156 -11.078 -9.172 1 97.69 122 LEU B N 1
ATOM 2220 C CA . LEU B 1 122 ? -13.492 -10.492 -9.141 1 97.69 122 LEU B CA 1
ATOM 2221 C C . LEU B 1 122 ? -13.852 -10.039 -7.73 1 97.69 122 LEU B C 1
ATOM 2223 O O . LEU B 1 122 ? -14.422 -8.961 -7.551 1 97.69 122 LEU B O 1
ATOM 2227 N N . ILE B 1 123 ? -13.477 -10.828 -6.793 1 97.38 123 ILE B N 1
ATOM 2228 C CA . ILE B 1 123 ? -13.742 -10.438 -5.41 1 97.38 123 ILE B CA 1
ATOM 2229 C C . ILE B 1 123 ? -12.984 -9.156 -5.082 1 97.38 123 ILE B C 1
ATOM 2231 O O . ILE B 1 123 ? -13.555 -8.219 -4.516 1 97.38 123 ILE B O 1
ATOM 2235 N N . HIS B 1 124 ? -11.711 -9.125 -5.469 1 96.62 124 HIS B N 1
ATOM 2236 C CA . HIS B 1 124 ? -10.898 -7.938 -5.227 1 96.62 124 HIS B CA 1
ATOM 2237 C C . HIS B 1 124 ? -11.484 -6.719 -5.934 1 96.62 124 HIS B C 1
ATOM 2239 O O . HIS B 1 124 ? -11.617 -5.652 -5.332 1 96.62 124 HIS B O 1
ATOM 2245 N N . GLY B 1 125 ? -11.844 -6.875 -7.168 1 97.31 125 GLY B N 1
ATOM 2246 C CA . GLY B 1 125 ? -12.406 -5.77 -7.93 1 97.31 125 GLY B CA 1
ATOM 2247 C C . GLY B 1 125 ? -13.703 -5.242 -7.348 1 97.31 125 GLY B C 1
ATOM 2248 O O . GLY B 1 125 ? -13.875 -4.027 -7.207 1 97.31 125 GLY B O 1
ATOM 2249 N N . ILE B 1 126 ? -14.578 -6.145 -6.93 1 97.5 126 ILE B N 1
ATOM 2250 C CA . ILE B 1 126 ? -15.875 -5.758 -6.375 1 97.5 126 ILE B CA 1
ATOM 2251 C C . ILE B 1 126 ? -15.664 -5.039 -5.043 1 97.5 126 ILE B C 1
ATOM 2253 O O . ILE B 1 126 ? -16.344 -4.055 -4.75 1 97.5 126 ILE B O 1
ATOM 2257 N N . LEU B 1 127 ? -14.734 -5.527 -4.266 1 96.38 127 LEU B N 1
ATOM 2258 C CA . LEU B 1 127 ? -14.422 -4.883 -2.994 1 96.38 127 LEU B CA 1
ATOM 2259 C C . LEU B 1 127 ? -13.984 -3.439 -3.205 1 96.38 127 LEU B C 1
ATOM 2261 O O . LEU B 1 127 ? -14.398 -2.545 -2.463 1 96.38 127 LEU B O 1
ATOM 2265 N N . LEU B 1 128 ? -13.18 -3.193 -4.23 1 97 128 LEU B N 1
ATOM 2266 C CA . LEU B 1 128 ? -12.695 -1.848 -4.523 1 97 128 LEU B CA 1
ATOM 2267 C C . LEU B 1 128 ? -13.836 -0.959 -5.016 1 97 128 LEU B C 1
ATOM 2269 O O . LEU B 1 128 ? -13.945 0.198 -4.605 1 97 128 LEU B O 1
ATOM 2273 N N . ILE B 1 129 ? -14.688 -1.497 -5.812 1 98 129 ILE B N 1
ATOM 2274 C CA . ILE B 1 129 ? -15.789 -0.737 -6.391 1 98 129 ILE B CA 1
ATOM 2275 C C . ILE B 1 129 ? -16.797 -0.383 -5.305 1 98 129 ILE B C 1
ATOM 2277 O O . ILE B 1 129 ? -17.234 0.769 -5.195 1 98 129 ILE B O 1
ATOM 2281 N N . VAL B 1 130 ? -17.141 -1.338 -4.5 1 97.62 130 VAL B N 1
ATOM 2282 C CA . VAL B 1 130 ? -18.062 -1.101 -3.404 1 97.62 130 VAL B CA 1
ATOM 2283 C C . VAL B 1 130 ? -17.469 -0.115 -2.41 1 97.62 130 VAL B C 1
ATOM 2285 O O . VAL B 1 130 ? -18.156 0.783 -1.917 1 97.62 130 VAL B O 1
ATOM 2288 N N . GLY B 1 131 ? -16.172 -0.316 -2.113 1 96 131 GLY B N 1
ATOM 2289 C CA . GLY B 1 131 ? -15.484 0.626 -1.237 1 96 131 GLY B CA 1
ATOM 2290 C C . GLY B 1 131 ? -15.555 2.059 -1.734 1 96 131 GLY B C 1
ATOM 2291 O O . GLY B 1 131 ? -15.742 2.986 -0.945 1 96 131 GLY B O 1
ATOM 2292 N N . ASN B 1 132 ? -15.391 2.25 -3.002 1 97.69 132 ASN B N 1
ATOM 2293 C CA . ASN B 1 132 ? -15.461 3.588 -3.578 1 97.69 132 ASN B CA 1
ATOM 2294 C C . ASN B 1 132 ? -16.859 4.176 -3.455 1 97.69 132 ASN B C 1
ATOM 2296 O O . ASN B 1 132 ? -17.016 5.367 -3.174 1 97.69 132 ASN B O 1
ATOM 2300 N N . ILE B 1 133 ? -17.844 3.318 -3.688 1 97.88 133 ILE B N 1
ATOM 2301 C CA . ILE B 1 133 ? -19.219 3.783 -3.598 1 97.88 133 ILE B CA 1
ATOM 2302 C C . ILE B 1 133 ? -19.516 4.242 -2.172 1 97.88 133 ILE B C 1
ATOM 2304 O O . ILE B 1 133 ? -20.109 5.305 -1.965 1 97.88 133 ILE B O 1
ATOM 2308 N N . ILE B 1 134 ? -19.047 3.48 -1.219 1 97.25 134 ILE B N 1
ATOM 2309 C CA . ILE B 1 134 ? -19.25 3.836 0.183 1 97.25 134 ILE B CA 1
ATOM 2310 C C . ILE B 1 134 ? -18.531 5.148 0.487 1 97.25 134 ILE B C 1
ATOM 2312 O O . ILE B 1 134 ? -19.094 6.047 1.104 1 97.25 134 ILE B O 1
ATOM 2316 N N . PHE B 1 135 ? -17.328 5.301 0.032 1 97.31 135 PHE B N 1
ATOM 2317 C CA . PHE B 1 135 ? -16.578 6.527 0.266 1 97.31 135 PHE B CA 1
ATOM 2318 C C . PHE B 1 135 ? -17.297 7.727 -0.345 1 97.31 135 PHE B C 1
ATOM 2320 O O . PHE B 1 135 ? -17.406 8.773 0.291 1 97.31 135 PHE B O 1
ATOM 2327 N N . CYS B 1 136 ? -17.766 7.574 -1.579 1 96.88 136 CYS B N 1
ATOM 2328 C CA . CYS B 1 136 ? -18.391 8.695 -2.271 1 96.88 136 CYS B CA 1
ATOM 2329 C C . CYS B 1 136 ? -19.672 9.125 -1.566 1 96.88 136 CYS B C 1
ATOM 2331 O O . CYS B 1 136 ? -20.031 10.297 -1.595 1 96.88 136 CYS B O 1
ATOM 2333 N N . TYR B 1 137 ? -20.25 8.258 -0.92 1 95.94 137 TYR B N 1
ATOM 2334 C CA . TYR B 1 137 ? -21.469 8.57 -0.189 1 95.94 137 TYR B CA 1
ATOM 2335 C C . TYR B 1 137 ? -21.156 9.289 1.119 1 95.94 137 TYR B C 1
ATOM 2337 O O . TYR B 1 137 ? -21.844 10.242 1.492 1 95.94 137 TYR B O 1
ATOM 2345 N N . PHE B 1 138 ? -20.062 8.977 1.854 1 95.12 138 PHE B N 1
ATOM 2346 C CA . PHE B 1 138 ? -19.781 9.477 3.199 1 95.12 138 PHE B CA 1
ATOM 2347 C C . PHE B 1 138 ? -18.703 10.555 3.168 1 95.12 138 PHE B C 1
ATOM 2349 O O . PHE B 1 138 ? -18.438 11.195 4.188 1 95.12 138 PHE B O 1
ATOM 2356 N N . ALA B 1 139 ? -18.172 10.836 2.096 1 94.38 139 ALA B N 1
ATOM 2357 C CA . ALA B 1 139 ? -17.047 11.766 2.02 1 94.38 139 ALA B CA 1
ATOM 2358 C C . ALA B 1 139 ? -17.438 13.148 2.531 1 94.38 139 ALA B C 1
ATOM 2360 O O . ALA B 1 139 ? -18.531 13.633 2.252 1 94.38 139 ALA B O 1
ATOM 23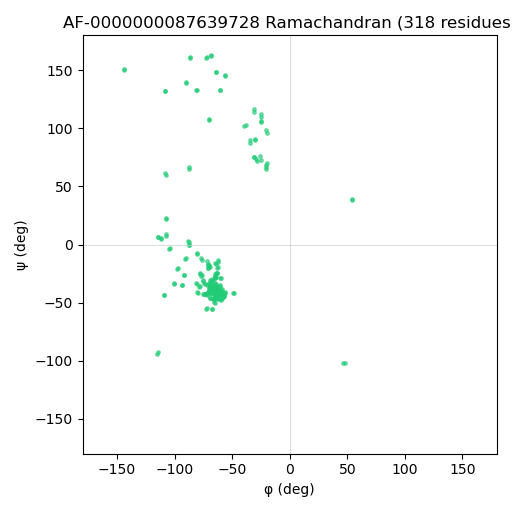61 N N . THR B 1 140 ? -16.609 13.734 3.387 1 92.75 140 THR B N 1
ATOM 2362 C CA . THR B 1 140 ? -16.859 15.062 3.951 1 92.75 140 THR B CA 1
ATOM 2363 C C . THR B 1 140 ? -15.539 15.82 4.121 1 92.75 140 THR B C 1
ATOM 2365 O O . THR B 1 140 ? -14.469 15.219 4.172 1 92.75 140 THR B O 1
ATOM 2368 N N . ASP B 1 141 ? -15.609 17.109 4.035 1 91 141 ASP B N 1
ATOM 2369 C CA . ASP B 1 141 ? -14.438 17.953 4.285 1 91 141 ASP B CA 1
ATOM 2370 C C . ASP B 1 141 ? -14.562 18.688 5.613 1 91 141 ASP B C 1
ATOM 2372 O O . ASP B 1 141 ? -13.727 19.531 5.941 1 91 141 ASP B O 1
ATOM 2376 N N . LYS B 1 142 ? -15.594 18.344 6.398 1 90.88 142 LYS B N 1
ATOM 2377 C CA . LYS B 1 142 ? -15.82 19 7.684 1 90.88 142 LYS B CA 1
ATOM 2378 C C . LYS B 1 142 ? -15.086 18.266 8.805 1 90.88 142 LYS B C 1
ATOM 2380 O O . LYS B 1 142 ? -15.047 17.031 8.836 1 90.88 142 LYS B O 1
ATOM 2385 N N . PRO B 1 143 ? -14.523 19.094 9.672 1 90.56 143 PRO B N 1
ATOM 2386 C CA . PRO B 1 143 ? -13.82 18.469 10.797 1 90.56 143 PRO B CA 1
ATOM 2387 C C . PRO B 1 143 ? -14.742 17.672 11.703 1 90.56 143 PRO B C 1
ATOM 2389 O O . PRO B 1 143 ? -15.914 18.016 11.859 1 90.56 143 PRO B O 1
ATOM 2392 N N . ALA B 1 144 ? -14.133 16.672 12.219 1 88.44 144 ALA B N 1
ATOM 2393 C CA . ALA B 1 144 ? -14.883 15.844 13.148 1 88.44 144 ALA B CA 1
ATOM 2394 C C . ALA B 1 144 ? -15.117 16.562 14.469 1 88.44 144 ALA B C 1
ATOM 2396 O O . ALA B 1 144 ? -14.336 17.453 14.844 1 88.44 144 ALA B O 1
ATOM 2397 N N . ALA B 1 145 ? -16.094 16.109 15.258 1 84.12 145 ALA B N 1
ATOM 2398 C CA . ALA B 1 145 ? -16.5 16.719 16.516 1 84.12 145 ALA B CA 1
ATOM 2399 C C . ALA B 1 145 ? -15.367 16.641 17.547 1 84.12 145 ALA B C 1
ATOM 2401 O O . ALA B 1 145 ? -15.227 17.531 18.391 1 84.12 145 ALA B O 1
ATOM 2402 N N . PHE B 1 146 ? -14.523 15.594 17.406 1 81.44 146 PHE B N 1
ATOM 2403 C CA . PHE B 1 146 ? -13.477 15.383 18.391 1 81.44 146 PHE B CA 1
ATOM 2404 C C . PHE B 1 146 ? -12.328 16.375 18.188 1 81.44 146 PHE B C 1
ATOM 2406 O O . PHE B 1 146 ? -11.453 16.5 19.047 1 81.44 146 PHE B O 1
ATOM 2413 N N . THR B 1 147 ? -12.352 17.031 17.047 1 76.94 147 THR B N 1
ATOM 2414 C CA . THR B 1 147 ? -11.281 17.984 16.75 1 76.94 147 THR B CA 1
ATOM 2415 C C . THR B 1 147 ? -11.633 19.375 17.234 1 76.94 147 THR B C 1
ATOM 2417 O O . THR B 1 147 ? -10.797 20.281 17.219 1 76.94 147 THR B O 1
ATOM 2420 N N . THR B 1 148 ? -12.82 19.672 17.609 1 65.75 148 THR B N 1
ATOM 2421 C CA . THR B 1 148 ? -13.211 20.984 18.125 1 65.75 148 THR B CA 1
ATOM 2422 C C . THR B 1 148 ? -12.609 21.234 19.5 1 65.75 148 THR B C 1
ATOM 2424 O O . THR B 1 148 ? -12.766 20.406 20.406 1 65.75 148 THR B O 1
ATOM 2427 N N . PRO B 1 149 ? -11.625 22.094 19.562 1 57.16 149 PRO B N 1
ATOM 2428 C CA . PRO B 1 149 ? -11.109 22.375 20.891 1 57.16 149 PRO B CA 1
ATOM 2429 C C . PRO B 1 149 ? -12.211 22.438 21.953 1 57.16 149 PRO B C 1
ATOM 2431 O O . PRO B 1 149 ? -13.281 22.984 21.688 1 57.16 149 PRO B O 1
ATOM 2434 N N . GLN B 1 150 ? -12.359 21.453 22.719 1 49.56 150 GLN B N 1
ATOM 2435 C CA . GLN B 1 150 ? -13.156 21.797 23.891 1 49.56 150 GLN B CA 1
ATOM 2436 C C . GLN B 1 150 ? -12.875 23.234 24.328 1 49.56 150 GLN B C 1
ATOM 2438 O O . GLN B 1 150 ? -11.719 23.625 24.516 1 49.56 150 GLN B O 1
ATOM 2443 N N . THR B 1 151 ? -13.555 24.188 23.859 1 44.09 151 THR B N 1
ATOM 2444 C CA . THR B 1 151 ? -13.461 25.453 24.562 1 44.09 151 THR B CA 1
ATOM 2445 C C . THR B 1 151 ? -12.969 25.25 25.984 1 44.09 151 THR B C 1
ATOM 2447 O O . THR B 1 151 ? -13.648 24.609 26.797 1 44.09 151 THR B O 1
ATOM 2450 N N . LYS B 1 152 ? -11.812 24.875 26.344 1 43.12 152 LYS B N 1
ATOM 2451 C CA . LYS B 1 152 ? -11.531 25.203 27.734 1 43.12 152 LYS B CA 1
ATOM 2452 C C . LYS B 1 152 ? -12.461 26.297 28.234 1 43.12 152 LYS B C 1
ATOM 2454 O O . LYS B 1 152 ? -12.469 27.406 27.703 1 43.12 152 LYS B O 1
ATOM 2459 N N . ALA B 1 153 ? -13.523 26.141 28.859 1 41.88 153 ALA B N 1
ATOM 2460 C CA . ALA B 1 153 ? -14.094 27.031 29.859 1 41.88 153 ALA B CA 1
ATOM 2461 C C . ALA B 1 153 ? -13.008 27.875 30.531 1 41.88 153 ALA B C 1
ATOM 2463 O O . ALA B 1 153 ? -11.945 27.359 30.875 1 41.88 153 ALA B O 1
ATOM 2464 N N . GLN B 1 154 ? -12.93 29.172 30.297 1 39.84 154 GLN B N 1
ATOM 2465 C CA . GLN B 1 154 ? -12.297 30.219 31.094 1 39.84 154 GLN B CA 1
ATOM 2466 C C . GLN B 1 154 ? -12.117 29.797 32.531 1 39.84 154 GLN B C 1
ATOM 2468 O O . GLN B 1 154 ? -13.102 29.578 33.25 1 39.84 154 GLN B O 1
ATOM 2473 N N . LEU B 1 155 ? -11.289 28.828 32.875 1 41 155 LEU B N 1
ATOM 2474 C CA . LEU B 1 155 ? -11.078 28.906 34.312 1 41 155 LEU B CA 1
ATOM 2475 C C . LEU B 1 155 ? -11.328 30.312 34.812 1 41 155 LEU B C 1
ATOM 2477 O O . LEU B 1 155 ? -10.797 31.281 34.281 1 41 155 LEU B O 1
ATOM 2481 N N . PRO B 1 156 ? -12.477 30.562 35.531 1 41.28 156 PRO B N 1
ATOM 2482 C CA . PRO B 1 156 ? -12.641 31.891 36.156 1 41.28 156 PRO B CA 1
ATOM 2483 C C . PRO B 1 156 ? -11.312 32.5 36.562 1 41.28 156 PRO B C 1
ATOM 2485 O O . PRO B 1 156 ? -10.398 31.797 37 1 41.28 156 PRO B O 1
ATOM 2488 N N . ALA B 1 157 ? -10.875 33.594 35.969 1 40.53 157 ALA B N 1
ATOM 2489 C CA . ALA B 1 157 ? -9.828 34.438 36.5 1 40.53 157 ALA B CA 1
ATOM 2490 C C . ALA B 1 157 ? -9.734 34.312 38.031 1 40.53 157 ALA B C 1
ATOM 2492 O O . ALA B 1 157 ? -10.711 34.531 38.75 1 40.53 157 ALA B O 1
ATOM 2493 N N . GLU B 1 158 ? -9.195 33.281 38.562 1 37.34 158 GLU B N 1
ATOM 2494 C CA . GLU B 1 158 ? -8.938 33.406 40 1 37.34 158 GLU B CA 1
ATOM 2495 C C . GLU B 1 158 ? -8.672 34.875 40.375 1 37.34 158 GLU B C 1
ATOM 2497 O O . GLU B 1 158 ? -7.789 35.5 39.781 1 37.34 158 GLU B O 1
ATOM 2502 N N . GLU B 1 159 ? -9.703 35.656 40.719 1 35.16 159 GLU B N 1
ATOM 2503 C CA . GLU B 1 159 ? -9.664 36.938 41.438 1 35.16 159 GLU B CA 1
ATOM 2504 C C . GLU B 1 159 ? -8.469 37 42.375 1 35.16 159 GLU B C 1
ATOM 2506 O O . GLU B 1 159 ? -8.336 36.156 43.281 1 35.16 159 GLU B O 1
ATOM 2511 N N . LYS B 1 160 ? -7.262 37.156 41.844 1 37.59 160 LYS B N 1
ATOM 2512 C CA . LYS B 1 160 ? -6.305 37.688 42.844 1 37.59 160 LYS B CA 1
ATOM 2513 C C . LYS B 1 160 ? -6.992 38.562 43.844 1 37.59 160 LYS B C 1
ATOM 2515 O O . LYS B 1 160 ? -7.395 39.688 43.531 1 37.59 160 LYS B O 1
ATOM 2520 N N . ARG B 1 161 ? -7.809 38.062 44.906 1 26.64 161 ARG B N 1
ATOM 2521 C CA . ARG B 1 161 ? -7.914 38.781 46.156 1 26.64 161 ARG B CA 1
ATOM 2522 C C . ARG B 1 161 ? -6.586 38.75 46.906 1 26.64 161 ARG B C 1
ATOM 2524 O O . ARG B 1 161 ? -5.863 37.75 46.875 1 26.64 161 ARG B O 1
#

Secondary structure (DSSP, 8-state):
-HHHHHHHHHHHHTTTTS-HHHHHHHHHHIIIIIHHHHHHHHHT--TT-HHHHHHHHHHHHHHHGGGGGTHHHHHHHHHGGGHHHHHHHHHHHHHHHHTHHHHHHHHH-SS--HHHHHHHHHHHHHHHHHHHHHHHHH---SPPGGGS-------------/-HHHHHHHHHHHHTTTTS-HHHHHHHHHHIIIIIHHHHHHHHHT--TT-HHHHHHHHHHHHHHHGGGGGTHHHHHHHHHGGGHHHHHHHHHHHHHHHHTHHHHHHHHH-SS--HHHHHHHHHHHHHHHHHHHHHHHHH---SPPGGGS-------------

Foldseek 3Di:
DVVVVVVVCCCPVVVPPDDLLRQQLVLLCQLQLLLLVLLLVLLPDDPVPVVVNVVSVVSNVVSNVSNCSHPLLLQCLQAPVCSVVSSVVVVVVVVVVVVVLVVLCVVQCPPVDSNSSSVSSNVSSVVSVVVSVVRSVPRDNHYHPVNPPPPPDPPPPPPPD/DVVVVVVVCCCPVVVPPDDLLVQQLVLLCQLQLLLLVLLLVLLPDDPVPVVVNVVSVVSNVVSNVSNCSHPLLLQCLQAPVCSVVSSVVVVVVVVVVVVVLVVLCVVQCPPVDSNSSSVSSNVSSVVSVVVSVVRSVPRDNHYHPVNPPPPPDPPPPPPPD

Solvent-accessible surface area (backbone atoms only — not comparable to full-atom values): 16674 Å² total; per-residue (Å²): 113,68,68,57,48,51,53,47,48,50,50,57,63,53,51,77,76,46,53,70,54,55,49,22,40,50,28,26,40,47,10,24,43,51,23,13,50,42,29,41,51,52,29,70,53,58,84,88,44,53,69,59,47,52,52,42,50,46,52,29,30,55,28,44,23,34,30,45,56,7,63,51,41,34,48,34,44,24,29,51,94,45,20,67,62,52,51,31,53,50,40,33,52,48,27,51,54,56,44,51,54,62,52,48,45,67,71,55,42,78,82,71,44,67,70,40,50,19,51,54,27,37,50,53,11,49,52,31,38,52,49,36,53,54,44,59,71,65,64,50,68,59,62,39,79,86,58,51,72,70,71,72,70,72,70,72,73,73,73,84,121,114,67,70,60,49,52,55,48,46,51,51,58,64,53,50,78,78,46,53,68,55,55,49,21,42,50,29,26,38,46,10,24,42,51,23,13,51,42,28,40,50,52,31,71,55,58,86,87,45,53,70,60,48,52,52,42,49,45,52,29,30,56,27,43,22,34,30,44,55,7,63,51,41,36,49,35,44,24,30,51,96,45,20,67,61,51,50,31,52,50,41,35,52,49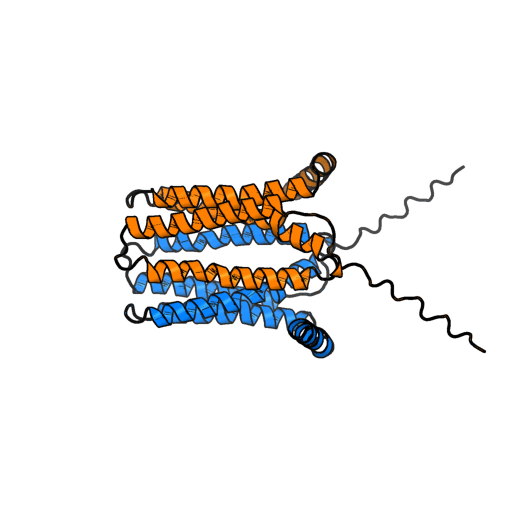,25,53,54,56,42,51,54,63,50,48,45,66,74,55,42,77,79,71,43,69,69,40,50,20,51,55,26,36,51,53,11,48,52,31,37,52,49,36,54,53,45,60,71,67,64,52,68,60,62,39,79,86,57,51,71,69,70,72,70,73,68,71,75,74,71,83,122

Sequence (322 aa):
MCMAKKTHIAVNETSSFLSEKTKMRIFNTIALMVSGSFFCVLGFLPKEMASYALASLLIIECSTGFICGGFYKCATLVARQHSHFVLSQIQFIKCLSLFIEPLLVFLICKHNSLTEWRVVFLIHGILLIVGNIIFCYFATDKPAAFTTPQTKAQLPAEEKRMCMAKKTHIAVNETSSFLSEKTKMRIFNTIALMVSGSFFCVLGFLPKEMASYALASLLIIECSTGFICGGFYKCATLVARQHSHFVLSQIQFIKCLSLFIEPLLVFLICKHNSLTEWRVVFLIHGILLIVGNIIFCYFATDKPAAFTTPQTKAQLPAEEKR

=== Feature glossary ===
Key to the feature types in this record:

pLDDT. pLDDT is the predicted lDDT-Cα score: AlphaFold's confidence that the local environment of each residue (all inter-atomic distances within 15 Å) is correctly placed. It is a per-residue number between 0 and 100, with higher meaning more reliable.

Radius of gyration, Cα contacts, bounding box. The geometric summary reports three shape descriptors. Rg (radius of gyration) measures how spread out the Cα atoms are about their centre of mass; compact globular proteins have small Rg, elongated or unfolded ones large. Cα contacts (<8 Å, |i−j|>4) count long-range residue pairs in spatial proximity — high for tightly packed folds, near zero for rods or random coil. The bounding-box extents give the protein's footprint along x, y, z in Å.

Backbone torsions (φ/ψ). Backbone dihedral angles. Every residue except chain termini has a φ (preceding-C → N → Cα → C) and a ψ (N → Cα → C → next-N). They are reported in degrees following the IUPAC sign convention. Secondary structure is essentially a statement about which (φ, ψ) basin each residue occupies.

Contact-map, Ramachandran, and PAE plots. Plot images: a contact map (which residues are close in 3D, as an N×N binary image), a Ramachandran scatter (backbone torsion angles, revealing secondary-structure composition at a glance), and — for AlphaFold structures — a PAE heatmap (pairwise prediction confidence).

Predicted aligned error. Predicted Aligned Error (PAE) is an AlphaFold confidence matrix: entry (i, j) is the expected error in the position of residue j, in ångströms, when the prediction is superimposed on the true structure at residue i. Low PAE within a block of residues means that block is internally rigid and well-predicted; high PAE between two blocks means their relative placement is uncertain even if each block individually is confident.

Secondary structure (3-state, P-SEA). Three-state secondary structure (P-SEA) collapses the eight DSSP classes into helix (a), strand (b), and coil (c). P-SEA assigns these from Cα geometry alone — distances and angles — without requiring backbone oxygens, so it works on any Cα trace.

Solvent-accessible surface area. Solvent-accessible surface area (SASA) is the area in Å² traced out by the centre of a 1.4 Å probe sphere (a water molecule) rolled over the protein's van der Waals surface (Shrake–Rupley / Lee–Richards construction). Buried residues have near-zero SASA; fully exposed residues can exceed 200 Å². The total SASA scales roughly with the number of surface residues.

Foldseek 3Di. The Foldseek 3Di string encodes local tertiary geometry as a 20-letter alphabet — one character per residue — derived from the relative positions of nearby Cα atoms. Unlike the amino-acid sequence, 3Di is a direct function of the 3D structure, so two proteins with the same fold have similar 3Di strings even at low sequence identity.

B-factor. For experimental (PDB) structures, the B-factor (temperature factor) quantifies the positional spread of each atom in the crystal — a combination of thermal vibration and static disorder — in units of Å². High B-factors mark flexible loops or poorly resolved regions; low B-factors mark the rigid, well-ordered core.

mmCIF coordinates. The mmCIF block holds the 3D Cartesian coordinates of each backbone atom (N, Cα, C, O) in ångströms. mmCIF is the PDB's canonical archive format — a tagged-loop text representation of the atomic model.

InterPro / GO / CATH / organism. Functional annotations link the protein to curated databases. InterPro entries identify conserved domains and families by matching the sequence against member-database signatures (Pfam, PROSITE, CDD, …). Gene Ontology (GO) terms describe molecular function, biological process, and cellular component in a controlled vocabulary. CATH places the structure in a hierarchical fold classification (Class/Architecture/Topology/Homologous-superfamily). The organism is the source species.

Rendered structure images. Structure images are PyMOL renders from six orthogonal camera directions. Cartoon representation draws helices as coils and strands as arrows; sticks shows the backbone as bonds; surface shows the solvent-excluded envelope. Rainbow coloring maps sequence position to hue (blue→red, N→C); chain coloring assigns a distinct color per polypeptide.

Sequence. This is the polypeptide sequence — one letter per residue, N-terminus first. Length ranges from a few dozen residues for small domains to over a thousand for large multi-domain proteins.

Secondary structure (8-state, DSSP). The SS8 string is DSSP's per-residue secondary-structure call. α-helix (H) means an i→i+4 H-bond ladder; β-strand (E) means the residue participates in a β-sheet; 3₁₀ (G) and π (I) are tighter and wider helices; T/S are turns/bends; '-' is loop.

Nearest PDB structures. Structural nearest neighbors (via Foldseek easy-search vs the PDB). Reported per hit: target PDB id, E-value, and alignment TM-score. A TM-score above ~0.5 is the conventional threshold for 'same fold'.